Protein AF-A0A1B8ENQ6-F1 (afdb_monomer)

pLDDT: mean 81.17, std 16.26, range [35.84, 97.25]

Structure (mmCIF, N/CA/C/O backbone):
data_AF-A0A1B8ENQ6-F1
#
_entry.id   AF-A0A1B8ENQ6-F1
#
loop_
_atom_site.group_PDB
_atom_site.id
_atom_site.type_symbol
_atom_site.label_atom_id
_atom_site.label_alt_id
_atom_site.label_comp_id
_atom_site.label_asym_id
_atom_site.label_entity_id
_atom_site.label_seq_id
_atom_site.pdbx_PDB_ins_code
_atom_site.Cartn_x
_atom_site.Cartn_y
_atom_site.Cartn_z
_atom_site.occupancy
_atom_site.B_iso_or_equiv
_atom_site.auth_seq_id
_atom_site.auth_comp_id
_atom_site.auth_asym_id
_atom_site.auth_atom_id
_atom_site.pdbx_PDB_model_num
ATOM 1 N N . MET A 1 1 ? 11.112 19.963 -52.097 1.00 59.25 1 MET A N 1
ATOM 2 C CA . MET A 1 1 ? 10.559 20.321 -50.768 1.00 59.25 1 MET A CA 1
ATOM 3 C C . MET A 1 1 ? 11.643 20.288 -49.689 1.00 59.25 1 MET A C 1
ATOM 5 O O . MET A 1 1 ? 11.876 21.323 -49.086 1.00 59.25 1 MET A O 1
ATOM 9 N N . VAL A 1 2 ? 12.373 19.177 -49.514 1.00 63.75 2 VAL A N 1
ATOM 10 C CA . VAL A 1 2 ? 13.471 19.047 -48.523 1.00 63.75 2 VAL A CA 1
ATOM 11 C C . VAL A 1 2 ? 14.598 20.081 -48.713 1.00 63.75 2 VAL A C 1
ATOM 13 O O . VAL A 1 2 ? 15.094 20.625 -47.736 1.00 63.75 2 VAL A O 1
ATOM 16 N N . GLN A 1 3 ? 14.940 20.445 -49.954 1.00 68.81 3 GLN A N 1
ATOM 17 C CA . GLN A 1 3 ? 15.975 21.452 -50.250 1.00 68.81 3 GLN A CA 1
ATOM 18 C C . GLN A 1 3 ? 15.643 22.865 -49.736 1.00 68.81 3 GLN A C 1
ATOM 20 O O . GLN A 1 3 ? 16.520 23.560 -49.235 1.00 68.81 3 GLN A O 1
ATOM 25 N N . ILE A 1 4 ? 14.373 23.279 -49.818 1.00 64.62 4 ILE A N 1
ATOM 26 C CA . ILE A 1 4 ? 13.917 24.579 -49.294 1.00 64.62 4 ILE A CA 1
ATOM 27 C C . ILE A 1 4 ? 13.979 24.564 -47.764 1.00 64.62 4 ILE A C 1
ATOM 29 O O . ILE A 1 4 ? 14.357 25.55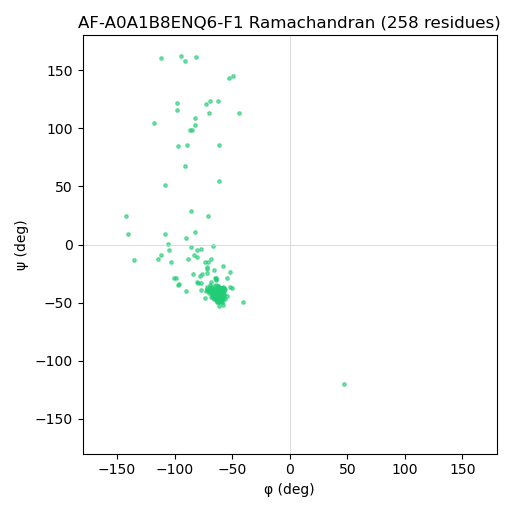1 -47.144 1.00 64.62 4 ILE A O 1
ATOM 33 N N . ILE A 1 5 ? 13.661 23.415 -47.157 1.00 66.62 5 ILE A N 1
ATOM 34 C CA . ILE A 1 5 ? 13.718 23.251 -45.706 1.00 66.62 5 ILE A CA 1
ATOM 35 C C . ILE A 1 5 ? 15.173 23.352 -45.213 1.00 66.62 5 ILE A C 1
ATOM 37 O O . ILE A 1 5 ? 15.464 24.092 -44.280 1.00 66.62 5 ILE A O 1
ATOM 41 N N . ALA A 1 6 ? 16.102 22.699 -45.911 1.00 66.31 6 ALA A N 1
ATOM 42 C CA . ALA A 1 6 ? 17.538 22.775 -45.645 1.00 66.31 6 ALA A CA 1
ATOM 43 C C . ALA A 1 6 ? 18.119 24.202 -45.735 1.00 66.31 6 ALA A C 1
ATOM 45 O O . ALA A 1 6 ? 18.968 24.581 -44.926 1.00 66.31 6 ALA A O 1
ATOM 46 N N . GLY A 1 7 ? 17.651 25.003 -46.696 1.00 65.81 7 GLY A N 1
ATOM 47 C CA . GLY A 1 7 ? 18.134 26.370 -46.905 1.00 65.81 7 GLY A CA 1
ATOM 48 C C . GLY A 1 7 ? 17.534 27.427 -45.969 1.00 65.81 7 GLY A C 1
ATOM 49 O O . GLY A 1 7 ? 18.006 28.560 -45.976 1.00 65.81 7 GLY A O 1
ATOM 50 N N . SER A 1 8 ? 16.487 27.109 -45.195 1.00 65.25 8 SER A N 1
ATOM 51 C CA . SER A 1 8 ? 15.728 28.124 -44.435 1.00 65.25 8 SER A CA 1
ATOM 52 C C . SER A 1 8 ? 15.383 27.761 -42.987 1.00 65.25 8 SER A C 1
ATOM 54 O O . SER A 1 8 ? 14.977 28.651 -42.245 1.00 65.25 8 SER A O 1
ATOM 56 N N . PHE A 1 9 ? 15.521 26.502 -42.558 1.00 63.72 9 PHE A N 1
ATOM 57 C CA . PHE A 1 9 ? 15.080 26.057 -41.228 1.00 63.72 9 PHE A CA 1
ATOM 58 C C . PHE A 1 9 ? 16.243 25.680 -40.296 1.00 63.72 9 PHE A C 1
ATOM 60 O O . PHE A 1 9 ? 17.371 25.442 -40.726 1.00 63.72 9 PHE A O 1
ATOM 67 N N . HIS A 1 10 ? 15.949 25.658 -38.992 1.00 71.56 10 HIS A N 1
ATOM 68 C CA . HIS A 1 10 ? 16.893 25.355 -37.915 1.00 71.56 10 HIS A CA 1
ATOM 69 C C . HIS A 1 10 ? 17.118 23.850 -37.709 1.00 71.56 10 HIS A C 1
ATOM 71 O O . HIS A 1 10 ? 16.296 23.018 -38.095 1.00 71.56 10 HIS A O 1
ATOM 77 N N . GLU A 1 11 ? 18.226 23.536 -37.031 1.00 76.50 11 GLU A N 1
ATOM 78 C CA . GLU A 1 11 ? 18.670 22.196 -36.623 1.00 76.50 11 GLU A CA 1
ATOM 79 C C . GLU A 1 11 ? 17.521 21.304 -36.125 1.00 76.50 11 GLU A C 1
ATOM 81 O O . GLU A 1 11 ? 17.340 20.206 -36.636 1.00 76.50 11 GLU A O 1
ATOM 86 N N . GLU A 1 12 ? 16.682 21.803 -35.213 1.00 77.62 12 GLU A N 1
ATOM 87 C CA . GLU A 1 12 ? 15.583 21.046 -34.594 1.00 77.62 12 GLU A CA 1
ATOM 88 C C . GLU A 1 12 ? 14.552 20.513 -35.599 1.00 77.62 12 GLU A C 1
ATOM 90 O O . GLU A 1 12 ? 14.066 19.391 -35.459 1.00 77.62 12 GLU A O 1
ATOM 95 N N . VAL A 1 13 ? 14.239 21.286 -36.642 1.00 79.56 13 VAL A N 1
ATOM 96 C CA . VAL A 1 13 ? 13.279 20.869 -37.674 1.00 79.56 13 VAL A CA 1
ATOM 97 C C . VAL A 1 13 ? 13.887 19.772 -38.542 1.00 79.56 13 VAL A C 1
ATOM 99 O O . VAL A 1 13 ? 13.201 18.810 -38.887 1.00 79.56 13 VAL A O 1
ATOM 102 N N . MET A 1 14 ? 15.181 19.880 -38.861 1.00 79.50 14 MET A N 1
ATOM 103 C CA . MET A 1 14 ? 15.873 18.848 -39.630 1.00 79.50 14 MET A CA 1
ATOM 104 C C . MET A 1 14 ? 16.038 17.560 -38.817 1.00 79.50 14 MET A C 1
ATOM 106 O O . MET A 1 14 ? 15.806 16.470 -39.336 1.00 79.50 14 MET A O 1
ATOM 110 N N . THR A 1 15 ? 16.340 17.682 -37.526 1.00 80.62 15 THR A N 1
ATOM 111 C CA . THR A 1 15 ? 16.393 16.573 -36.571 1.00 80.62 15 THR A CA 1
ATOM 112 C C . THR A 1 15 ? 15.050 15.840 -36.507 1.00 80.62 15 THR A C 1
ATOM 114 O O . THR A 1 15 ? 14.997 14.635 -36.744 1.00 80.62 15 THR A O 1
ATOM 117 N N . LEU A 1 16 ? 13.938 16.552 -36.301 1.00 82.44 16 LEU A N 1
ATOM 118 C CA . LEU A 1 16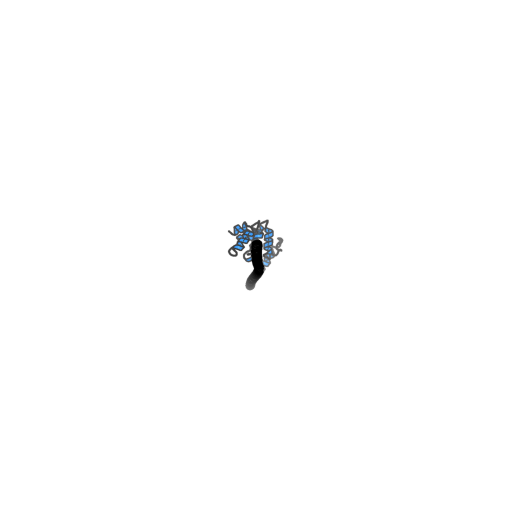 ? 12.607 15.934 -36.258 1.00 82.44 16 LEU A CA 1
ATOM 119 C C . LEU A 1 16 ? 12.218 15.269 -37.583 1.00 82.44 16 LEU A C 1
ATOM 121 O O . LEU A 1 16 ? 11.638 14.187 -37.580 1.00 82.44 16 LEU A O 1
ATOM 125 N N . LEU A 1 17 ? 12.548 15.877 -38.725 1.00 80.50 17 LEU A N 1
ATOM 126 C CA . LEU A 1 17 ? 12.265 15.280 -40.033 1.00 80.50 17 LEU A CA 1
ATOM 127 C C . LEU A 1 17 ? 13.029 13.972 -40.243 1.00 80.50 17 LEU A C 1
ATOM 129 O O . LEU A 1 17 ? 12.441 12.999 -40.717 1.00 80.50 17 LEU A O 1
ATOM 133 N N . LEU A 1 18 ? 14.307 13.939 -39.868 1.00 76.81 18 LEU A N 1
ATOM 134 C CA . LEU A 1 18 ? 15.132 12.737 -39.954 1.00 76.81 18 LEU A CA 1
ATOM 135 C C . LEU A 1 18 ? 14.694 11.667 -38.943 1.00 76.81 18 LEU A C 1
ATOM 137 O O . LEU A 1 18 ? 14.715 10.492 -39.285 1.00 76.81 18 LEU A O 1
ATOM 141 N N . ASP A 1 19 ? 14.236 12.047 -37.747 1.00 80.19 19 ASP A N 1
ATOM 142 C CA . ASP A 1 19 ? 13.734 11.095 -36.742 1.00 80.19 19 ASP A CA 1
ATOM 143 C C . ASP A 1 19 ? 12.366 10.511 -37.114 1.00 80.19 19 ASP A C 1
ATOM 145 O O . ASP A 1 19 ? 12.117 9.324 -36.914 1.00 80.19 19 ASP A O 1
ATOM 149 N N . CYS A 1 20 ? 11.461 11.328 -37.659 1.00 76.62 20 CYS A N 1
ATOM 150 C CA . CYS A 1 20 ? 10.107 10.890 -37.993 1.00 76.62 20 CYS A CA 1
ATOM 151 C C . CYS A 1 20 ? 10.023 10.132 -39.319 1.00 76.62 20 CYS A C 1
ATOM 153 O O . CYS A 1 20 ? 9.142 9.288 -39.471 1.00 76.62 20 CYS A O 1
ATOM 155 N N . ARG A 1 21 ? 10.866 10.474 -40.299 1.00 70.31 21 ARG A N 1
ATOM 156 C CA . ARG A 1 21 ? 10.822 9.876 -41.642 1.00 70.31 21 ARG A CA 1
ATOM 157 C C . ARG A 1 21 ? 12.028 9.001 -41.964 1.00 70.31 21 ARG A C 1
ATOM 159 O O . ARG A 1 21 ? 11.973 8.307 -42.970 1.00 70.31 21 ARG A O 1
ATOM 166 N N . GLY A 1 22 ? 13.072 8.987 -41.131 1.00 68.31 22 GLY A N 1
ATOM 167 C CA . GLY A 1 22 ? 14.197 8.060 -41.260 1.00 68.31 22 GLY A CA 1
ATOM 168 C C . GLY A 1 22 ? 14.718 7.984 -42.695 1.00 68.31 22 GLY A C 1
ATOM 169 O O . GLY A 1 22 ? 15.126 8.998 -43.271 1.00 68.31 22 GLY A O 1
ATOM 170 N N . ASP A 1 23 ? 14.669 6.787 -43.273 1.00 65.88 23 ASP A N 1
ATOM 171 C CA . ASP A 1 23 ? 15.183 6.450 -44.607 1.00 65.88 23 ASP A CA 1
ATOM 172 C C . ASP A 1 23 ? 14.331 6.981 -45.777 1.00 65.88 23 ASP A C 1
ATOM 174 O O . ASP A 1 23 ? 14.836 7.093 -46.892 1.00 65.88 23 ASP A O 1
ATOM 178 N N . ASP A 1 24 ? 13.087 7.416 -45.535 1.00 71.06 24 ASP A N 1
ATOM 179 C CA . ASP A 1 24 ? 12.227 8.014 -46.574 1.00 71.06 24 ASP A CA 1
ATOM 180 C C . ASP A 1 24 ? 12.703 9.414 -47.009 1.00 71.06 24 ASP A C 1
ATOM 182 O O . ASP A 1 24 ? 12.262 9.951 -48.031 1.00 71.06 24 ASP A O 1
ATOM 186 N N . VAL A 1 25 ? 13.593 10.047 -46.236 1.00 71.38 25 VAL A N 1
ATOM 187 C CA . VAL A 1 25 ? 14.184 11.344 -46.588 1.00 71.38 25 VAL A CA 1
ATOM 188 C C . VAL A 1 25 ? 15.421 11.125 -47.454 1.00 71.38 25 VAL A C 1
ATOM 190 O O . VAL A 1 25 ? 16.517 10.890 -46.951 1.00 71.38 25 VAL A O 1
ATOM 193 N N . MET A 1 26 ? 15.260 11.251 -48.771 1.00 72.38 26 MET A N 1
ATOM 194 C CA . MET A 1 26 ? 16.395 11.247 -49.695 1.00 72.38 26 MET A CA 1
ATOM 195 C C . MET A 1 26 ? 17.226 12.527 -49.542 1.00 72.38 26 MET A C 1
ATOM 197 O O . MET A 1 26 ? 16.771 13.627 -49.876 1.00 72.38 26 MET A O 1
ATOM 201 N N . ILE A 1 27 ? 18.462 12.374 -49.064 1.00 76.62 27 ILE A N 1
ATOM 202 C CA . ILE A 1 27 ? 19.461 13.443 -49.029 1.00 76.62 27 ILE A CA 1
ATOM 203 C C . ILE A 1 27 ? 20.163 13.477 -50.385 1.00 76.62 27 ILE A C 1
ATOM 205 O O . ILE A 1 27 ? 21.039 12.676 -50.679 1.00 76.62 27 ILE A O 1
ATOM 209 N N . THR A 1 28 ? 19.720 14.387 -51.246 1.00 79.81 28 THR A N 1
ATOM 210 C CA . THR A 1 28 ? 20.331 14.627 -52.562 1.00 79.81 28 THR A CA 1
ATOM 211 C C . THR A 1 28 ? 21.412 15.706 -52.475 1.00 79.81 28 THR A C 1
ATOM 213 O O . THR A 1 28 ? 21.296 16.597 -51.633 1.00 79.81 28 THR A O 1
ATOM 216 N N . ASP A 1 29 ? 22.351 15.743 -53.421 1.00 76.56 29 ASP A N 1
ATOM 217 C CA . ASP A 1 29 ? 23.412 16.766 -53.511 1.00 76.56 29 ASP A CA 1
ATOM 218 C C . ASP A 1 29 ? 22.875 18.209 -53.415 1.00 76.56 29 ASP A C 1
ATOM 220 O O . ASP A 1 29 ? 23.443 19.057 -52.728 1.00 76.56 29 ASP A O 1
ATOM 224 N N . GLY A 1 30 ? 21.705 18.484 -54.005 1.00 78.50 30 GLY A N 1
ATOM 225 C CA . GLY A 1 30 ? 21.053 19.797 -53.919 1.00 78.50 30 GLY A CA 1
ATOM 226 C C . GLY A 1 30 ? 20.629 20.205 -52.499 1.00 78.50 30 GLY A C 1
ATOM 227 O O . GLY A 1 30 ? 20.627 21.393 -52.178 1.00 78.50 30 GLY A O 1
ATOM 228 N N . VAL A 1 31 ? 20.302 19.238 -51.635 1.00 79.56 31 VAL A N 1
ATOM 229 C CA . VAL A 1 31 ? 19.982 19.460 -50.213 1.00 79.56 31 VAL A CA 1
ATOM 230 C C . VAL A 1 31 ? 21.262 19.774 -49.447 1.00 79.56 31 VAL A C 1
ATOM 232 O O . VAL A 1 31 ? 21.294 20.758 -48.717 1.00 79.56 31 VAL A O 1
ATOM 235 N N . VAL A 1 32 ? 22.329 19.001 -49.666 1.00 81.44 32 VAL A N 1
ATOM 236 C CA . VAL A 1 32 ? 23.638 19.211 -49.022 1.00 81.44 32 VAL A CA 1
ATOM 237 C C . VAL A 1 32 ? 24.207 20.586 -49.389 1.00 81.44 32 VAL A C 1
ATOM 239 O O . VAL A 1 32 ? 24.633 21.336 -48.511 1.00 81.44 32 VAL A O 1
ATOM 242 N N . LYS A 1 33 ? 24.106 20.979 -50.665 1.00 83.56 33 LYS A N 1
ATOM 243 C CA . LYS A 1 33 ? 24.490 22.312 -51.152 1.00 83.56 33 LYS A CA 1
ATOM 244 C C . LYS A 1 33 ? 23.677 23.434 -50.499 1.00 83.56 33 LYS A C 1
ATOM 246 O O . LYS A 1 33 ? 24.239 24.453 -50.105 1.00 83.56 33 LYS A O 1
ATOM 251 N N . ALA A 1 34 ? 22.363 23.248 -50.347 1.00 82.88 34 ALA A N 1
ATOM 252 C CA . ALA A 1 34 ? 21.497 24.227 -49.686 1.00 82.88 34 ALA A CA 1
ATOM 253 C C . ALA A 1 34 ? 21.819 24.386 -48.190 1.00 82.88 34 ALA A C 1
ATOM 255 O O . ALA A 1 34 ? 21.762 25.500 -47.676 1.00 82.88 34 ALA A O 1
ATOM 256 N N . VAL A 1 35 ? 22.198 23.300 -47.505 1.00 82.81 35 VAL A N 1
ATOM 257 C CA . VAL A 1 35 ? 22.657 23.353 -46.107 1.00 82.81 35 VAL A CA 1
ATOM 258 C C . VAL A 1 35 ? 24.007 24.060 -45.994 1.00 82.81 35 VAL A C 1
ATOM 260 O O . VAL A 1 35 ? 24.164 24.925 -45.137 1.00 82.81 35 VAL A O 1
ATOM 263 N N . ALA A 1 36 ? 24.965 23.746 -46.870 1.00 82.00 36 ALA A N 1
ATOM 264 C CA . ALA A 1 36 ? 26.276 24.398 -46.889 1.00 82.00 36 ALA A CA 1
ATOM 265 C C . ALA A 1 36 ? 26.173 25.921 -47.123 1.00 82.00 36 ALA A C 1
ATOM 267 O O . ALA A 1 36 ? 26.870 26.709 -46.481 1.00 82.00 36 ALA A O 1
ATOM 268 N N . GLY A 1 37 ? 25.237 26.346 -47.977 1.00 80.88 37 GLY A N 1
ATOM 269 C CA . GLY A 1 37 ? 24.947 27.758 -48.240 1.00 80.88 37 GLY A CA 1
ATOM 270 C C . GLY A 1 37 ? 24.117 28.476 -47.163 1.00 80.88 37 GLY A C 1
ATOM 271 O O . GLY A 1 37 ? 23.889 29.678 -47.282 1.00 80.88 37 GLY A O 1
ATOM 272 N N . ASN A 1 38 ? 23.647 27.784 -46.119 1.00 83.88 38 ASN A N 1
ATOM 273 C CA . ASN A 1 38 ? 22.832 28.389 -45.063 1.00 83.88 38 ASN A CA 1
ATOM 274 C C . ASN A 1 38 ? 23.722 29.095 -44.023 1.00 83.88 38 ASN A C 1
ATOM 276 O O . ASN A 1 38 ? 24.405 28.459 -43.218 1.00 83.88 38 ASN A O 1
ATOM 280 N N . SER A 1 39 ? 23.703 30.427 -44.011 1.00 75.81 39 SER A N 1
ATOM 281 C CA . SER A 1 39 ? 24.565 31.258 -43.154 1.00 75.81 39 SER A CA 1
ATOM 282 C C . SER A 1 39 ? 24.213 31.250 -41.672 1.00 75.81 39 SER A C 1
ATOM 284 O O . SER A 1 39 ? 25.076 31.538 -40.847 1.00 75.81 39 SER A O 1
ATOM 286 N N . TRP A 1 40 ? 22.977 30.896 -41.316 1.00 74.50 40 TRP A N 1
ATOM 287 C CA . TRP A 1 40 ? 22.506 30.986 -39.935 1.00 74.50 40 TRP A CA 1
ATOM 288 C C . TRP A 1 40 ? 22.602 29.664 -39.173 1.00 74.50 40 TRP A C 1
ATOM 290 O O . TRP A 1 40 ? 22.826 29.641 -37.964 1.00 74.50 40 TRP A O 1
ATOM 300 N N . SER A 1 41 ? 22.385 28.536 -39.850 1.00 79.12 41 SER A N 1
ATOM 301 C CA . SER A 1 41 ? 22.363 27.213 -39.202 1.00 79.12 41 SER A CA 1
ATOM 302 C C . SER A 1 41 ? 23.030 26.110 -40.022 1.00 79.12 41 SER A C 1
ATOM 304 O O . SER A 1 41 ? 22.939 24.946 -39.641 1.00 79.12 41 SER A O 1
ATOM 306 N N . GLY A 1 42 ? 23.721 26.448 -41.116 1.00 81.75 42 GLY A N 1
ATOM 307 C CA . GLY A 1 42 ? 24.322 25.472 -42.025 1.00 81.75 42 GLY A CA 1
ATOM 308 C C . GLY A 1 42 ? 25.309 24.521 -41.352 1.00 81.75 42 GLY A C 1
ATOM 309 O O . GLY A 1 42 ? 25.208 23.319 -41.560 1.00 81.75 42 GLY A O 1
ATOM 310 N N . SER A 1 43 ? 26.197 25.012 -40.478 1.00 82.00 43 SER A N 1
ATOM 311 C CA . SER A 1 43 ? 27.178 24.170 -39.766 1.00 82.00 43 SER A CA 1
ATOM 312 C C . SER A 1 43 ? 26.521 23.159 -38.822 1.00 82.00 43 SER A C 1
ATOM 314 O O . SER A 1 43 ? 26.854 21.974 -38.833 1.00 82.00 43 SER A O 1
ATOM 316 N N . ARG A 1 44 ? 25.524 23.603 -38.053 1.00 83.00 44 ARG A N 1
ATOM 317 C CA . ARG A 1 44 ? 24.739 22.760 -37.138 1.00 83.00 44 ARG A CA 1
ATOM 318 C C . ARG A 1 44 ? 23.899 21.721 -37.871 1.00 83.00 44 ARG A C 1
ATOM 320 O O . ARG A 1 44 ? 23.905 20.550 -37.505 1.00 83.00 44 ARG A O 1
ATOM 327 N N . VAL A 1 45 ? 23.209 22.134 -38.932 1.00 83.06 45 VAL A N 1
ATOM 328 C CA . VAL A 1 45 ? 22.398 21.228 -39.754 1.00 83.06 45 VAL A CA 1
ATOM 329 C C . VAL A 1 45 ? 23.293 20.228 -40.494 1.00 83.06 45 VAL A C 1
ATOM 331 O O . VAL A 1 45 ? 22.953 19.048 -40.553 1.00 83.06 45 VAL A O 1
ATOM 334 N N . MET A 1 46 ? 24.460 20.657 -40.992 1.00 83.94 46 MET A N 1
ATOM 335 C CA . MET A 1 46 ? 25.450 19.767 -41.608 1.00 83.94 46 MET A CA 1
ATOM 336 C C . MET A 1 46 ? 25.957 18.728 -40.607 1.00 83.94 46 MET A C 1
ATOM 338 O O . MET A 1 46 ? 26.066 17.558 -40.953 1.00 83.94 46 MET A O 1
ATOM 342 N N . LYS A 1 47 ? 26.186 19.116 -39.348 1.00 84.38 47 LYS A N 1
ATOM 343 C CA . LYS A 1 47 ? 26.572 18.177 -38.292 1.00 84.38 47 LYS A CA 1
ATOM 344 C C . LYS A 1 47 ? 25.504 17.107 -38.043 1.00 84.38 47 LYS A C 1
ATOM 346 O O . LYS A 1 47 ? 25.827 15.929 -38.066 1.00 84.38 47 LYS A O 1
ATOM 351 N N . VAL A 1 48 ? 24.234 17.493 -37.893 1.00 84.44 48 VAL A N 1
ATOM 352 C CA . VAL A 1 48 ? 23.124 16.531 -37.719 1.00 84.44 48 VAL A CA 1
ATOM 353 C C . VAL A 1 48 ? 23.001 15.586 -38.917 1.00 84.44 48 VAL A C 1
ATOM 355 O O . VAL A 1 48 ? 22.737 14.394 -38.751 1.00 84.44 48 VAL A O 1
ATOM 358 N N . LEU A 1 49 ? 23.199 16.110 -40.126 1.00 82.75 49 LEU A N 1
ATOM 359 C CA . LEU A 1 49 ? 23.181 15.321 -41.351 1.00 82.75 49 LEU A CA 1
ATOM 360 C C . LEU A 1 49 ? 24.335 14.315 -41.411 1.00 82.75 49 LEU A C 1
ATOM 362 O O . LEU A 1 49 ? 24.093 13.155 -41.731 1.00 82.75 49 LEU A O 1
ATOM 366 N N . LEU A 1 50 ? 25.554 14.720 -41.057 1.00 80.75 50 LEU A N 1
ATOM 367 C CA . LEU A 1 50 ? 26.712 13.824 -41.002 1.00 80.75 50 LEU A CA 1
ATOM 368 C C . LEU A 1 50 ? 26.585 12.780 -39.879 1.00 80.75 50 LEU A C 1
ATOM 370 O O . LEU A 1 50 ? 26.855 11.605 -40.113 1.00 80.75 50 LEU A O 1
ATOM 374 N N . ASP A 1 51 ? 26.090 13.169 -38.700 1.00 81.44 51 ASP A N 1
ATOM 375 C CA . ASP A 1 51 ? 25.904 12.268 -37.553 1.00 81.44 51 ASP A CA 1
ATOM 376 C C . ASP A 1 51 ? 24.875 11.160 -37.844 1.00 81.44 51 ASP A C 1
ATOM 378 O O . ASP A 1 51 ? 25.014 10.034 -37.364 1.00 81.44 51 ASP A O 1
ATOM 382 N N . ARG A 1 52 ? 23.829 11.467 -38.625 1.00 77.69 52 ARG A N 1
ATOM 383 C CA . ARG A 1 52 ? 22.723 10.532 -38.907 1.00 77.69 52 ARG A CA 1
ATOM 384 C C . ARG A 1 52 ? 22.818 9.834 -40.260 1.00 77.69 52 ARG A C 1
ATOM 386 O O . ARG A 1 52 ? 22.273 8.743 -40.404 1.00 77.69 52 ARG A O 1
ATOM 393 N N . ARG A 1 53 ? 23.436 10.476 -41.256 1.00 74.44 53 ARG A N 1
ATOM 394 C CA . ARG A 1 53 ? 23.452 10.059 -42.671 1.00 74.44 53 ARG A CA 1
ATOM 395 C C . ARG A 1 53 ? 24.793 10.317 -43.364 1.00 74.44 53 ARG A C 1
ATOM 397 O O . ARG A 1 53 ? 24.836 10.441 -44.582 1.00 74.44 53 ARG A O 1
ATOM 404 N N . GLY A 1 54 ? 25.895 10.380 -42.616 1.00 72.06 54 GLY A N 1
ATOM 405 C CA . GLY A 1 54 ? 27.224 10.678 -43.161 1.00 72.06 54 GLY A CA 1
ATOM 406 C C . GLY A 1 54 ? 27.677 9.770 -44.310 1.00 72.06 54 GLY A C 1
ATOM 407 O O . GLY A 1 54 ? 28.375 10.242 -45.197 1.00 72.06 54 GLY A O 1
ATOM 408 N N . ASP A 1 55 ? 27.222 8.513 -44.358 1.00 67.50 55 ASP A N 1
ATOM 409 C CA . ASP A 1 55 ? 27.515 7.581 -45.459 1.00 67.50 55 ASP A CA 1
ATOM 410 C C . ASP A 1 55 ? 26.775 7.909 -46.775 1.00 67.50 55 ASP A C 1
ATOM 412 O O . ASP A 1 55 ? 27.254 7.551 -47.852 1.00 67.50 55 ASP A O 1
ATOM 416 N N . ASP A 1 56 ? 25.635 8.608 -46.704 1.00 70.12 56 ASP A N 1
ATOM 417 C CA . ASP A 1 56 ? 24.824 9.003 -47.868 1.00 70.12 56 ASP A CA 1
ATOM 418 C C . ASP A 1 56 ? 25.262 10.359 -48.450 1.00 70.12 56 ASP A C 1
ATOM 420 O O . ASP A 1 56 ? 24.843 10.746 -49.544 1.00 70.12 56 ASP A O 1
ATOM 424 N N . ILE A 1 57 ? 26.096 11.105 -47.720 1.00 72.75 57 ILE A N 1
ATOM 425 C CA . ILE A 1 57 ? 26.480 12.477 -48.050 1.00 72.75 57 ILE A CA 1
ATOM 426 C C . ILE A 1 57 ? 27.831 12.471 -48.751 1.00 72.75 57 ILE A C 1
ATOM 428 O O . ILE A 1 57 ? 28.861 12.153 -48.164 1.00 72.75 57 ILE A O 1
ATOM 432 N N . LYS A 1 58 ? 27.835 12.897 -50.013 1.00 73.06 58 LYS A N 1
ATOM 433 C CA . LYS A 1 58 ? 29.063 13.141 -50.770 1.00 73.06 58 LYS A CA 1
ATOM 434 C C . LYS A 1 58 ? 29.389 14.626 -50.737 1.00 73.06 58 LYS A C 1
ATOM 436 O O . LYS A 1 58 ? 28.593 15.451 -51.179 1.00 73.06 58 LYS A O 1
ATOM 441 N N . ILE A 1 59 ? 30.572 14.962 -50.232 1.00 71.75 59 ILE A N 1
ATOM 442 C CA . ILE A 1 59 ? 31.102 16.321 -50.331 1.00 71.75 59 ILE A CA 1
ATOM 443 C C . ILE A 1 59 ? 31.735 16.469 -51.713 1.00 71.75 59 ILE A C 1
ATOM 445 O O . ILE A 1 59 ? 32.808 15.939 -51.980 1.00 71.75 59 ILE A O 1
ATOM 449 N N . THR A 1 60 ? 31.024 17.141 -52.612 1.00 75.62 60 THR A N 1
ATOM 450 C CA . THR A 1 60 ? 31.515 17.504 -53.946 1.00 75.62 60 THR A CA 1
ATOM 451 C C . THR A 1 60 ? 32.096 18.915 -53.931 1.00 75.62 60 THR A C 1
ATOM 453 O O . THR A 1 60 ? 31.735 19.722 -53.071 1.00 75.62 60 THR A O 1
ATOM 456 N N . ASP A 1 61 ? 32.905 19.262 -54.933 1.00 73.31 61 ASP A N 1
ATOM 457 C CA . ASP A 1 61 ? 33.482 20.609 -55.079 1.00 73.31 61 ASP A CA 1
ATOM 458 C C . ASP A 1 61 ? 32.413 21.716 -55.010 1.00 73.31 61 ASP A C 1
ATOM 460 O O . ASP A 1 61 ? 32.613 22.737 -54.358 1.00 73.31 61 ASP A O 1
ATOM 464 N N . GLU A 1 62 ? 31.216 21.476 -55.560 1.00 73.62 62 GLU A N 1
ATOM 465 C CA . GLU A 1 62 ? 30.093 22.424 -55.486 1.00 73.62 62 GLU A CA 1
ATOM 466 C C . GLU A 1 62 ? 29.565 22.690 -54.062 1.00 73.62 62 GLU A C 1
ATOM 468 O O . GLU A 1 62 ? 29.006 23.757 -53.795 1.00 73.62 62 GLU A O 1
ATOM 473 N N . VAL A 1 63 ? 29.683 21.718 -53.151 1.00 77.00 63 VAL A N 1
ATOM 474 C CA . VAL A 1 63 ? 29.277 21.855 -51.741 1.00 77.00 63 VAL A CA 1
ATOM 475 C C . VAL A 1 63 ? 30.326 22.662 -50.985 1.00 77.00 63 VAL A C 1
ATOM 477 O O . VAL A 1 63 ? 29.973 23.513 -50.168 1.00 77.00 63 VAL A O 1
ATOM 480 N N . VAL A 1 64 ? 31.605 22.435 -51.295 1.00 75.75 64 VAL A N 1
ATOM 481 C CA . VAL A 1 64 ? 32.724 23.205 -50.741 1.00 75.75 64 VAL A CA 1
ATOM 482 C C . VAL A 1 64 ? 32.666 24.654 -51.223 1.00 75.75 64 VAL A C 1
ATOM 484 O O . VAL A 1 64 ? 32.809 25.565 -50.415 1.00 75.75 64 VAL A O 1
ATOM 487 N N . GLU A 1 65 ? 32.367 24.892 -52.501 1.00 78.50 65 GLU A N 1
ATOM 488 C CA . GLU A 1 65 ? 32.185 26.240 -53.053 1.00 78.50 65 GLU A CA 1
ATOM 489 C C . GLU A 1 65 ? 30.996 26.966 -52.399 1.00 78.50 65 GLU A C 1
ATOM 491 O O . GLU A 1 65 ? 31.116 28.123 -51.992 1.00 78.50 65 GLU A O 1
ATOM 496 N N . ALA A 1 66 ? 29.867 26.272 -52.209 1.00 79.19 66 ALA A N 1
ATOM 497 C CA . ALA A 1 66 ? 28.710 26.823 -51.502 1.00 79.19 66 ALA A CA 1
ATOM 498 C C . ALA A 1 66 ? 29.014 27.147 -50.026 1.00 79.19 66 ALA A C 1
ATOM 500 O O . ALA A 1 66 ? 28.555 28.173 -49.519 1.00 79.19 66 ALA A O 1
ATOM 501 N N . ALA A 1 67 ? 29.808 26.312 -49.346 1.00 78.44 67 ALA A N 1
ATOM 502 C CA . ALA A 1 67 ? 30.278 26.571 -47.986 1.00 78.44 67 ALA A CA 1
ATOM 503 C C . ALA A 1 67 ? 31.270 27.746 -47.931 1.00 78.44 67 ALA A C 1
ATOM 505 O O . ALA A 1 67 ? 31.185 28.579 -47.033 1.00 78.44 67 ALA A O 1
ATOM 506 N N . ALA A 1 68 ? 32.182 27.852 -48.901 1.00 75.88 68 ALA A N 1
ATOM 507 C CA . ALA A 1 68 ? 33.174 28.923 -48.986 1.00 75.88 68 ALA A CA 1
ATOM 508 C C . ALA A 1 68 ? 32.541 30.290 -49.299 1.00 75.88 68 ALA A C 1
ATOM 510 O O . ALA A 1 68 ? 33.001 31.316 -48.796 1.00 75.88 68 ALA A O 1
ATOM 511 N N . GLY A 1 69 ? 31.447 30.309 -50.068 1.00 74.94 69 GLY A N 1
ATOM 512 C CA . GLY A 1 69 ? 30.640 31.510 -50.313 1.00 74.94 69 GLY A CA 1
ATOM 513 C C . GLY A 1 69 ? 29.877 32.020 -49.081 1.00 74.94 69 GLY A C 1
ATOM 514 O O . GLY A 1 69 ? 29.371 33.142 -49.084 1.00 74.94 69 GLY A O 1
ATOM 515 N N . ASN A 1 70 ? 29.810 31.223 -48.012 1.00 76.44 70 ASN A N 1
ATOM 516 C CA . ASN A 1 70 ? 29.120 31.544 -46.772 1.00 76.44 70 ASN A CA 1
ATOM 517 C C . ASN A 1 70 ? 30.103 32.086 -45.723 1.00 76.44 70 ASN A C 1
ATOM 519 O O . ASN A 1 70 ? 30.595 31.367 -44.857 1.00 76.44 70 ASN A O 1
ATOM 523 N N . SER A 1 71 ? 30.379 33.387 -45.779 1.00 68.12 71 SER A N 1
ATOM 524 C CA . SER A 1 71 ? 31.421 34.059 -44.985 1.00 68.12 71 SER A CA 1
ATOM 525 C C . SER A 1 71 ? 31.292 33.933 -43.456 1.00 68.12 71 SER A C 1
ATOM 527 O O . SER A 1 71 ? 32.288 34.130 -42.759 1.00 68.12 71 SER A O 1
ATOM 529 N N . TRP A 1 72 ? 30.114 33.580 -42.926 1.00 66.00 72 TRP A N 1
ATOM 530 C CA . TRP A 1 72 ? 29.894 33.391 -41.485 1.00 66.00 72 TRP A CA 1
ATOM 531 C C . TRP A 1 72 ? 30.156 31.952 -41.019 1.00 66.00 72 TRP A C 1
ATOM 533 O O . TRP A 1 72 ? 30.761 31.751 -39.969 1.00 66.00 72 TRP A O 1
ATOM 543 N N . ALA A 1 73 ? 29.751 30.951 -41.808 1.00 66.75 73 ALA A N 1
ATOM 544 C CA . ALA A 1 73 ? 29.859 29.534 -41.443 1.00 66.75 73 ALA A CA 1
ATOM 545 C C . ALA A 1 73 ? 30.987 28.779 -42.174 1.00 66.75 73 ALA A C 1
ATOM 547 O O . ALA A 1 73 ? 31.244 27.621 -41.850 1.00 66.75 73 ALA A O 1
ATOM 548 N N . ALA A 1 74 ? 31.691 29.416 -43.120 1.00 71.38 74 ALA A N 1
ATOM 549 C CA . ALA A 1 74 ? 32.737 28.793 -43.938 1.00 71.38 74 ALA A CA 1
ATOM 550 C C . ALA A 1 74 ? 33.832 28.113 -43.106 1.00 71.38 74 ALA A C 1
ATOM 552 O O . ALA A 1 74 ? 34.213 26.988 -43.403 1.00 71.38 74 ALA A O 1
ATOM 553 N N . LYS A 1 75 ? 34.316 28.761 -42.037 1.00 73.12 75 LYS A N 1
ATOM 554 C CA . LYS A 1 75 ? 35.360 28.187 -41.168 1.00 73.12 75 LYS A CA 1
ATOM 555 C C . LYS A 1 75 ? 34.862 26.985 -40.374 1.00 73.12 75 LYS A C 1
ATOM 557 O O . LYS A 1 75 ? 35.597 26.025 -40.195 1.00 73.12 75 LYS A O 1
ATOM 562 N N . GLU A 1 76 ? 33.625 27.038 -39.888 1.00 72.81 76 GLU A N 1
ATOM 563 C CA . GLU A 1 76 ? 33.040 25.928 -39.135 1.00 72.81 76 GLU A CA 1
ATOM 564 C C . GLU A 1 76 ? 32.763 24.729 -40.042 1.00 72.81 76 GLU A C 1
ATOM 566 O O . GLU A 1 76 ? 33.033 23.601 -39.643 1.00 72.81 76 GLU A O 1
ATOM 571 N N . LEU A 1 77 ? 32.273 24.969 -41.262 1.00 77.06 77 LEU A N 1
ATOM 572 C CA . LEU A 1 77 ? 32.048 23.928 -42.263 1.00 77.06 77 LEU A CA 1
ATOM 573 C C . LEU A 1 77 ? 33.364 23.338 -42.785 1.00 77.06 77 LEU A C 1
ATOM 575 O O . LEU A 1 77 ? 33.457 22.121 -42.889 1.00 77.06 77 LEU A O 1
ATOM 579 N N . ASP A 1 78 ? 34.391 24.156 -43.035 1.00 77.06 78 ASP A N 1
ATOM 580 C CA . ASP A 1 78 ? 35.734 23.678 -43.405 1.00 77.06 78 ASP A CA 1
ATOM 581 C C . ASP A 1 78 ? 36.331 22.793 -42.300 1.00 77.06 78 ASP A C 1
ATOM 583 O O . ASP A 1 78 ? 36.773 21.675 -42.567 1.00 77.06 78 ASP A O 1
ATOM 587 N N . CYS A 1 79 ? 36.253 23.229 -41.037 1.00 75.19 79 CYS A N 1
ATOM 588 C CA . CYS A 1 79 ? 36.667 22.410 -39.898 1.00 75.19 79 CYS A CA 1
ATOM 589 C C . CYS A 1 79 ? 35.856 21.109 -39.788 1.00 75.19 79 CYS A C 1
ATOM 591 O O . CYS A 1 79 ? 36.432 20.055 -39.525 1.00 75.19 79 CYS A O 1
ATOM 593 N N . LEU A 1 80 ? 34.536 21.161 -39.998 1.00 75.81 80 LEU A N 1
ATOM 594 C CA . LEU A 1 80 ? 33.656 19.993 -39.934 1.00 75.81 80 LEU A CA 1
ATOM 595 C C . LEU A 1 80 ? 34.012 18.975 -41.027 1.00 75.81 80 LEU A C 1
ATOM 597 O O . LEU A 1 80 ? 34.182 17.795 -40.721 1.00 75.81 80 LEU A O 1
ATOM 601 N N . PHE A 1 81 ? 34.187 19.432 -42.271 1.00 78.38 81 PHE A N 1
ATOM 602 C CA . PHE A 1 81 ? 34.554 18.580 -43.402 1.00 78.38 81 PHE A CA 1
ATOM 603 C C . PHE A 1 81 ? 35.919 17.928 -43.195 1.00 78.38 81 PHE A C 1
ATOM 605 O O . PHE A 1 81 ? 36.018 16.718 -43.369 1.00 78.38 81 PHE A O 1
ATOM 612 N N . ARG A 1 82 ? 36.920 18.688 -42.724 1.00 70.88 82 ARG A N 1
ATOM 613 C CA . ARG A 1 82 ? 38.246 18.156 -42.360 1.00 70.88 82 ARG A CA 1
ATOM 614 C C . ARG A 1 82 ? 38.198 17.151 -41.211 1.00 70.88 82 ARG A C 1
ATOM 616 O O . ARG A 1 82 ? 38.975 16.213 -41.201 1.00 70.88 82 ARG A O 1
ATOM 623 N N . SER A 1 83 ? 37.328 17.360 -40.220 1.00 70.88 83 SER A N 1
ATOM 624 C CA . SER A 1 83 ? 37.254 16.476 -39.045 1.00 70.88 83 SER A CA 1
ATOM 625 C C . SER A 1 83 ? 36.514 15.166 -39.309 1.00 70.88 83 SER A C 1
ATOM 627 O O . SER A 1 83 ? 36.740 14.181 -38.611 1.00 70.88 83 SER A O 1
ATOM 629 N N . PHE A 1 84 ? 35.592 15.172 -40.272 1.00 62.38 84 PHE A N 1
ATOM 630 C CA . PHE A 1 84 ? 34.739 14.025 -40.566 1.00 62.38 84 PHE A CA 1
ATOM 631 C C . PHE A 1 84 ? 35.285 13.180 -41.719 1.00 62.38 84 PHE A C 1
ATOM 633 O O . PHE A 1 84 ? 35.147 11.960 -41.714 1.00 62.38 84 PHE A O 1
ATOM 640 N N . TRP A 1 85 ? 35.927 13.821 -42.690 1.00 59.62 85 TRP A N 1
ATOM 641 C CA . TRP A 1 85 ? 36.613 13.161 -43.784 1.00 59.62 85 TRP A CA 1
ATOM 642 C C . TRP A 1 85 ? 38.085 13.550 -43.660 1.00 59.62 85 TRP A C 1
ATOM 644 O O . TRP A 1 85 ? 38.438 14.682 -43.984 1.00 59.62 85 TRP A O 1
ATOM 654 N N . ASP A 1 86 ? 38.939 12.641 -43.179 1.00 45.88 86 ASP A N 1
ATOM 655 C CA . ASP A 1 86 ? 40.389 12.751 -43.388 1.00 45.88 86 ASP A CA 1
ATOM 656 C C . ASP A 1 86 ? 40.616 12.699 -44.905 1.00 45.88 86 ASP A C 1
ATOM 658 O O . ASP A 1 86 ? 40.771 11.643 -45.518 1.00 45.88 86 ASP A O 1
ATOM 662 N N . VAL A 1 87 ? 40.505 13.858 -45.546 1.00 45.53 87 VAL A N 1
ATOM 663 C CA . VAL A 1 87 ? 40.941 14.053 -46.915 1.00 45.53 87 VAL A CA 1
ATOM 664 C C . VAL A 1 87 ? 42.459 14.063 -46.833 1.00 45.53 87 VAL A C 1
ATOM 666 O O . VAL A 1 87 ? 43.021 14.930 -46.163 1.00 45.53 87 VAL A O 1
ATOM 669 N N . ASP A 1 88 ? 43.117 13.146 -47.540 1.00 41.25 88 ASP A N 1
ATOM 670 C CA . ASP A 1 88 ? 44.532 13.233 -47.925 1.00 41.25 88 ASP A CA 1
ATOM 671 C C . ASP A 1 88 ? 44.773 14.468 -48.830 1.00 41.25 88 ASP A C 1
ATOM 673 O O . ASP A 1 88 ? 45.267 14.377 -49.951 1.00 41.25 88 ASP A O 1
ATOM 677 N N . SER A 1 89 ? 44.380 15.654 -48.373 1.00 50.94 89 SER A N 1
ATOM 678 C CA . SER A 1 89 ? 44.800 16.930 -48.927 1.00 50.94 89 SER A CA 1
ATOM 679 C C . SER A 1 89 ? 46.064 17.297 -48.180 1.00 50.94 89 SER A C 1
ATOM 681 O O . SER A 1 89 ? 46.030 17.982 -47.156 1.00 50.94 89 SER A O 1
ATOM 683 N N . ASP A 1 90 ? 47.173 16.776 -48.692 1.00 37.62 90 ASP A N 1
ATOM 684 C CA . ASP A 1 90 ? 48.523 17.143 -48.300 1.00 37.62 90 ASP A CA 1
ATOM 685 C C . ASP A 1 90 ? 48.628 18.684 -48.188 1.00 37.62 90 ASP A C 1
ATOM 687 O O . ASP A 1 90 ? 48.469 19.393 -49.192 1.00 37.62 90 ASP A O 1
ATOM 691 N N . PRO A 1 91 ? 48.839 19.260 -46.985 1.00 44.84 91 PRO A N 1
ATOM 692 C CA . PRO A 1 91 ? 48.812 20.710 -46.784 1.00 44.84 91 PRO A CA 1
ATOM 693 C C . PRO A 1 91 ? 49.956 21.464 -47.478 1.00 44.84 91 PRO A C 1
ATOM 695 O O . PRO A 1 91 ? 50.020 22.691 -47.384 1.00 44.84 91 PRO A O 1
ATOM 698 N N . GLN A 1 92 ? 50.873 20.767 -48.157 1.00 39.69 92 GLN A N 1
ATOM 699 C CA . GLN A 1 92 ? 52.020 21.364 -48.844 1.00 39.69 92 GLN A CA 1
ATOM 700 C C . GLN A 1 92 ? 51.782 21.767 -50.306 1.00 39.69 92 GLN A C 1
ATOM 702 O O . GLN A 1 92 ? 52.696 22.282 -50.946 1.00 39.69 92 GLN A O 1
ATOM 707 N N . ALA A 1 93 ? 50.557 21.669 -50.827 1.00 41.22 93 ALA A N 1
ATOM 708 C CA . ALA A 1 93 ? 50.227 22.161 -52.169 1.00 41.22 93 ALA A CA 1
ATOM 709 C C . ALA A 1 93 ? 49.860 23.662 -52.234 1.00 41.22 93 ALA A C 1
ATOM 711 O O . ALA A 1 93 ? 49.143 24.088 -53.137 1.00 41.22 93 ALA A O 1
ATOM 712 N N . ILE A 1 94 ? 50.392 24.498 -51.334 1.00 43.09 94 ILE A N 1
ATOM 713 C CA . ILE A 1 94 ? 50.572 25.930 -51.634 1.00 43.09 94 ILE A CA 1
ATOM 714 C C . ILE A 1 94 ? 51.972 26.076 -52.234 1.00 43.09 94 ILE A C 1
ATOM 716 O O . ILE A 1 94 ? 52.896 26.613 -51.625 1.00 43.09 94 ILE A O 1
ATOM 720 N N . ALA A 1 95 ? 52.138 25.508 -53.428 1.00 35.84 95 ALA A N 1
ATOM 721 C CA . ALA A 1 95 ? 53.349 25.648 -54.211 1.00 35.84 95 ALA A CA 1
ATOM 722 C C . ALA A 1 95 ? 53.457 27.095 -54.707 1.00 35.84 95 ALA A C 1
ATOM 724 O O . ALA A 1 95 ? 52.571 27.616 -55.388 1.00 35.84 95 ALA A O 1
ATOM 725 N N . SER A 1 96 ? 54.573 27.739 -54.367 1.00 41.84 96 SER A N 1
ATOM 726 C CA . SER A 1 96 ? 55.051 28.932 -55.060 1.00 41.84 96 SER A CA 1
ATOM 727 C C . SER A 1 96 ? 55.059 28.687 -56.582 1.00 41.84 96 SER A C 1
ATOM 729 O O . SER A 1 96 ? 55.371 27.577 -57.013 1.00 41.84 96 SER A O 1
ATOM 731 N N . PRO A 1 97 ? 54.761 29.699 -57.415 1.00 44.03 97 PRO A N 1
ATOM 732 C CA . PRO A 1 97 ? 54.454 29.537 -58.844 1.00 44.03 97 PRO A CA 1
ATOM 733 C C . PRO A 1 97 ? 55.637 29.151 -59.765 1.00 44.03 97 PRO A C 1
ATOM 735 O O . PRO A 1 97 ? 55.582 29.412 -60.965 1.00 44.03 97 PRO A O 1
ATOM 738 N N . SER A 1 98 ? 56.697 28.521 -59.250 1.00 46.75 98 SER A N 1
ATOM 739 C CA . SER A 1 98 ? 57.935 28.266 -60.004 1.00 46.75 98 SER A CA 1
ATOM 740 C C . SER A 1 98 ? 58.132 26.830 -60.515 1.00 46.75 98 SER A C 1
ATOM 742 O O . SER A 1 98 ? 58.913 26.656 -61.445 1.00 46.75 98 SER A O 1
ATOM 744 N N . ASP A 1 99 ? 57.398 25.819 -60.036 1.00 41.59 99 ASP A N 1
ATOM 745 C CA . ASP A 1 99 ? 57.669 24.406 -60.388 1.00 41.59 99 ASP A CA 1
ATOM 746 C C . ASP A 1 99 ? 56.622 23.770 -61.322 1.00 41.59 99 ASP A C 1
ATOM 748 O O . ASP A 1 99 ? 56.113 22.672 -61.108 1.00 41.59 99 ASP A O 1
ATOM 752 N N . LEU A 1 100 ? 56.317 24.440 -62.437 1.00 43.03 100 LEU A N 1
ATOM 753 C CA . LEU A 1 100 ? 55.456 23.901 -63.507 1.00 43.03 100 LEU A CA 1
ATOM 754 C C . LEU A 1 100 ? 56.184 22.963 -64.496 1.00 43.03 100 LEU A C 1
ATOM 756 O O . LEU A 1 100 ? 55.626 22.624 -65.543 1.00 43.03 100 LEU A O 1
ATOM 760 N N . SER A 1 101 ? 57.418 22.533 -64.206 1.00 52.19 101 SER A N 1
ATOM 761 C CA . SER A 1 101 ? 58.214 21.709 -65.137 1.00 52.19 101 SER A CA 1
ATOM 762 C C . SER A 1 101 ? 58.528 20.282 -64.667 1.00 52.19 101 SER A C 1
ATOM 764 O O . SER A 1 101 ? 58.884 19.450 -65.503 1.00 52.19 101 SER A O 1
ATOM 766 N N . GLU A 1 102 ? 58.309 19.948 -63.390 1.00 47.69 102 GLU A N 1
ATOM 767 C CA . GLU A 1 102 ? 58.579 18.598 -62.862 1.00 47.69 102 GLU A CA 1
ATOM 768 C C . GLU A 1 102 ? 57.326 17.712 -62.765 1.00 47.69 102 GLU A C 1
ATOM 770 O O . GLU A 1 102 ? 57.399 16.515 -63.046 1.00 47.69 102 GLU A O 1
ATOM 775 N N . THR A 1 103 ? 56.136 18.288 -62.566 1.00 40.06 103 THR A N 1
ATOM 776 C CA . THR A 1 103 ? 54.863 17.531 -62.526 1.00 40.06 103 THR A CA 1
ATOM 777 C C . THR A 1 103 ? 54.494 16.880 -63.862 1.00 40.06 103 THR A C 1
ATOM 779 O O . THR A 1 103 ? 53.770 15.883 -63.912 1.00 40.06 103 THR A O 1
ATOM 782 N N . LYS A 1 104 ? 55.046 17.386 -64.971 1.00 47.31 104 LYS A N 1
ATOM 783 C CA . LYS A 1 104 ? 54.838 16.813 -66.306 1.00 47.31 104 LYS A CA 1
ATOM 784 C C . LYS A 1 104 ? 55.653 15.533 -66.538 1.00 47.31 104 LYS A C 1
ATOM 786 O O . LYS A 1 104 ? 55.224 14.687 -67.313 1.00 47.31 104 LYS A O 1
ATOM 791 N N . ARG A 1 105 ? 56.785 15.347 -65.840 1.00 46.28 105 ARG A N 1
ATOM 792 C CA . ARG A 1 105 ? 57.605 14.121 -65.939 1.00 46.28 105 ARG A CA 1
ATOM 793 C C . ARG A 1 105 ? 57.043 12.963 -65.113 1.00 46.28 105 ARG A C 1
ATOM 795 O O . ARG A 1 105 ? 57.130 11.820 -65.554 1.00 46.28 105 ARG A O 1
ATOM 802 N N . GLU A 1 106 ? 56.414 13.236 -63.974 1.00 45.19 106 GLU A N 1
ATOM 803 C CA . GLU A 1 106 ? 55.765 12.193 -63.164 1.00 45.19 106 GLU A CA 1
ATOM 804 C C . GLU A 1 106 ? 54.414 11.746 -63.746 1.00 45.19 106 GLU A C 1
ATOM 806 O O . GLU A 1 106 ? 54.098 10.554 -63.722 1.00 45.19 106 GLU A O 1
ATOM 811 N N . GLN A 1 107 ? 53.663 12.653 -64.387 1.00 49.28 107 GLN A N 1
ATOM 812 C CA . GLN A 1 107 ? 52.464 12.286 -65.155 1.00 49.28 107 GLN A CA 1
ATOM 813 C C . GLN A 1 107 ? 52.770 11.399 -66.374 1.00 49.28 107 GLN A C 1
ATOM 815 O O . GLN A 1 107 ? 51.941 10.566 -66.750 1.00 49.28 107 GLN A O 1
ATOM 820 N N . ASP A 1 108 ? 53.951 11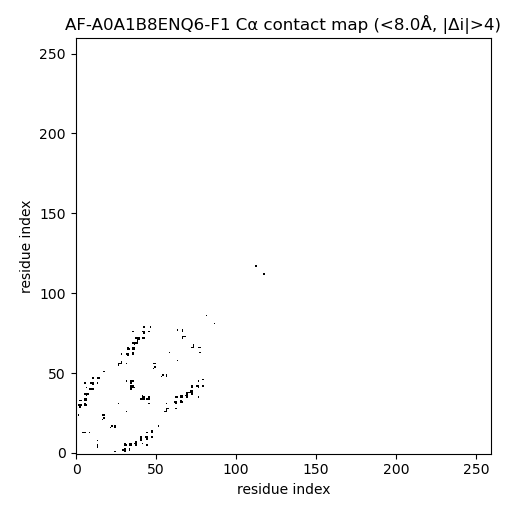.539 -66.981 1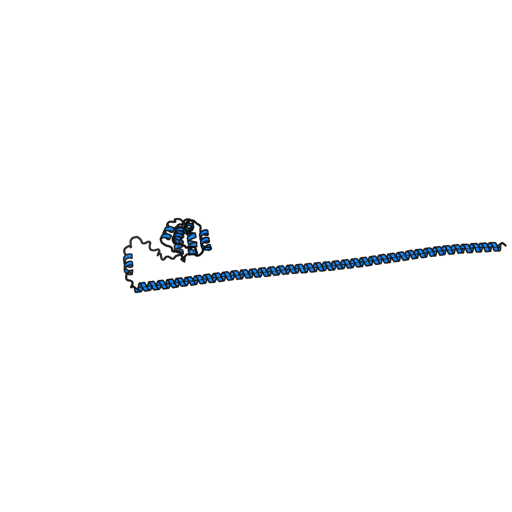.00 47.72 108 ASP A N 1
ATOM 821 C CA . ASP A 1 108 ? 54.360 10.712 -68.120 1.00 47.72 108 ASP A CA 1
ATOM 822 C C . ASP A 1 108 ? 54.966 9.358 -67.699 1.00 47.72 108 ASP A C 1
ATOM 824 O O . ASP A 1 108 ? 54.796 8.374 -68.422 1.00 47.72 108 ASP A O 1
ATOM 828 N N . SER A 1 109 ? 55.539 9.242 -66.494 1.00 49.34 109 SER A N 1
ATOM 829 C CA . SER A 1 109 ? 55.974 7.950 -65.925 1.00 49.34 109 SER A CA 1
ATOM 830 C C . SER A 1 109 ? 54.817 7.031 -65.494 1.00 49.34 109 SER A C 1
ATOM 832 O O . SER A 1 109 ? 54.998 5.819 -65.415 1.00 49.34 109 SER A O 1
ATOM 834 N N . LEU A 1 110 ? 53.597 7.547 -65.284 1.00 49.22 110 LEU A N 1
ATOM 835 C CA . LEU A 1 110 ? 52.406 6.731 -64.970 1.00 49.22 110 LEU A CA 1
ATOM 836 C C . LEU A 1 110 ? 51.669 6.175 -66.203 1.00 49.22 110 LEU A C 1
ATOM 838 O O . LEU A 1 110 ? 50.696 5.421 -66.069 1.00 49.22 110 LEU A O 1
ATOM 842 N N . LYS A 1 111 ? 52.125 6.495 -67.419 1.00 51.94 111 LYS A N 1
ATOM 843 C CA . LYS A 1 111 ? 51.556 5.936 -68.657 1.00 51.94 111 LYS A CA 1
ATOM 844 C C . LYS A 1 111 ? 52.118 4.555 -69.019 1.00 51.94 111 LYS A C 1
ATOM 846 O O . LYS A 1 111 ? 51.536 3.905 -69.885 1.00 51.94 111 LYS A O 1
ATOM 851 N N . SER A 1 112 ? 53.164 4.071 -68.339 1.00 50.41 112 SER A N 1
ATOM 852 C CA . SER A 1 112 ? 53.830 2.789 -68.637 1.00 50.41 112 SER A CA 1
ATOM 853 C C . SER A 1 112 ? 53.588 1.653 -67.629 1.00 50.41 112 SER A C 1
ATOM 855 O O . SER A 1 112 ? 54.202 0.598 -67.774 1.00 50.41 112 SER A O 1
ATOM 857 N N . LEU A 1 113 ? 52.674 1.795 -66.656 1.00 51.41 113 LEU A N 1
ATOM 858 C CA . LEU A 1 113 ? 52.267 0.656 -65.815 1.00 51.41 113 LEU A CA 1
ATOM 859 C C . LEU A 1 113 ? 51.619 -0.423 -66.690 1.00 51.41 113 LEU A C 1
ATOM 861 O O . LEU A 1 113 ? 50.628 -0.154 -67.385 1.00 51.41 113 LEU A O 1
ATOM 865 N N . SER A 1 114 ? 52.173 -1.636 -66.637 1.00 60.69 114 SER A N 1
ATOM 866 C CA . SER A 1 114 ? 51.659 -2.798 -67.362 1.00 60.69 114 SER A CA 1
ATOM 867 C C . SER A 1 114 ? 50.170 -2.974 -67.057 1.00 60.69 114 SER A C 1
ATOM 869 O O . SER A 1 114 ? 49.716 -2.750 -65.930 1.00 60.69 114 SER A O 1
ATOM 871 N N . ALA A 1 115 ? 49.380 -3.397 -68.049 1.00 65.12 115 ALA A N 1
ATOM 872 C CA . ALA A 1 115 ? 47.952 -3.668 -67.871 1.00 65.12 115 ALA A CA 1
ATOM 873 C C . ALA A 1 115 ? 47.673 -4.619 -66.685 1.00 65.12 115 ALA A C 1
ATOM 875 O O . ALA A 1 115 ? 46.589 -4.580 -66.101 1.00 65.12 115 ALA A O 1
ATOM 876 N N . GLU A 1 116 ? 48.653 -5.440 -66.301 1.00 62.38 116 GLU A N 1
ATOM 877 C CA . GLU A 1 116 ? 48.591 -6.321 -65.136 1.00 62.38 116 GLU A CA 1
ATOM 878 C C . GLU A 1 116 ? 48.678 -5.582 -63.794 1.00 62.38 116 GLU A C 1
ATOM 880 O O . GLU A 1 116 ? 47.948 -5.925 -62.867 1.00 62.38 116 GLU A O 1
ATOM 885 N N . GLU A 1 117 ? 49.497 -4.537 -63.674 1.00 70.56 117 GLU A N 1
ATOM 886 C CA . GLU A 1 117 ? 49.642 -3.765 -62.430 1.00 70.56 117 GLU A CA 1
ATOM 887 C C . GLU A 1 117 ? 48.401 -2.913 -62.152 1.00 70.56 117 GLU A C 1
ATOM 889 O O . GLU A 1 117 ? 47.948 -2.825 -61.011 1.00 70.56 117 GLU A O 1
ATOM 894 N N . LYS A 1 118 ? 47.778 -2.362 -63.203 1.00 70.25 118 LYS A N 1
ATOM 895 C CA . LYS A 1 118 ? 46.481 -1.671 -63.090 1.00 70.25 118 LYS A CA 1
ATOM 896 C C . LYS A 1 118 ? 45.371 -2.629 -62.658 1.00 70.25 118 LYS A C 1
ATOM 898 O O . LYS A 1 118 ? 44.569 -2.292 -61.792 1.00 70.25 118 LYS A O 1
ATOM 903 N N . LYS A 1 119 ? 45.348 -3.849 -63.207 1.00 77.94 119 LYS A N 1
ATOM 904 C CA . LYS A 1 119 ? 44.406 -4.894 -62.777 1.00 77.94 119 LYS A CA 1
ATOM 905 C C . LYS A 1 119 ? 44.626 -5.295 -61.318 1.00 77.94 119 LYS A C 1
ATOM 907 O O . LYS A 1 119 ? 43.648 -5.418 -60.593 1.00 77.94 119 LYS A O 1
ATOM 912 N N . ARG A 1 120 ? 45.878 -5.449 -60.872 1.00 76.81 120 ARG A N 1
ATOM 913 C CA . ARG A 1 120 ? 46.202 -5.768 -59.470 1.00 76.81 120 ARG A CA 1
ATOM 914 C C . ARG A 1 120 ? 45.713 -4.689 -58.507 1.00 76.81 120 ARG A C 1
ATOM 916 O O . ARG A 1 120 ? 44.996 -5.029 -57.576 1.00 76.81 120 ARG A O 1
ATOM 923 N N . LYS A 1 121 ? 45.996 -3.411 -58.778 1.00 77.00 121 LYS A N 1
ATOM 924 C CA . LYS A 1 121 ? 45.508 -2.292 -57.949 1.00 77.00 121 LYS A CA 1
ATOM 925 C C . LYS A 1 121 ? 43.976 -2.189 -57.933 1.00 77.00 121 LYS A C 1
ATOM 927 O O . LYS A 1 121 ? 43.383 -1.898 -56.896 1.00 77.00 121 LYS A O 1
ATOM 932 N N . ASN A 1 122 ? 43.313 -2.486 -59.052 1.00 80.69 122 ASN A N 1
ATOM 933 C CA . ASN A 1 122 ? 41.847 -2.532 -59.105 1.00 80.69 122 ASN A CA 1
ATOM 934 C C . ASN A 1 122 ? 41.265 -3.694 -58.282 1.00 80.69 122 ASN A C 1
ATOM 936 O O . ASN A 1 122 ? 40.233 -3.536 -57.640 1.00 80.69 122 ASN A O 1
ATOM 940 N N . ILE A 1 123 ? 41.917 -4.859 -58.279 1.00 81.94 123 ILE A N 1
ATOM 941 C CA . ILE A 1 123 ? 41.497 -6.005 -57.458 1.00 81.94 123 ILE A CA 1
ATOM 942 C C . ILE A 1 123 ? 41.758 -5.730 -55.971 1.00 81.94 123 ILE A C 1
ATOM 944 O O . ILE A 1 123 ? 40.913 -6.029 -55.136 1.00 81.94 123 ILE A O 1
ATOM 948 N N . GLU A 1 124 ? 42.902 -5.135 -55.639 1.00 85.06 124 GLU A N 1
ATOM 949 C CA . GLU A 1 124 ? 43.277 -4.781 -54.268 1.00 85.06 124 GLU A CA 1
ATOM 950 C C . GLU A 1 124 ? 42.318 -3.748 -53.663 1.00 85.06 124 GLU A C 1
ATOM 952 O O . GLU A 1 124 ? 41.767 -3.985 -52.589 1.00 85.06 124 GLU A O 1
ATOM 957 N N . SER A 1 125 ? 42.009 -2.675 -54.401 1.00 82.88 125 SER A N 1
ATOM 958 C CA . SER A 1 125 ? 41.003 -1.689 -53.980 1.00 82.88 125 SER A CA 1
ATOM 959 C C . SER A 1 125 ? 39.600 -2.292 -53.843 1.00 82.88 125 SER A C 1
ATOM 961 O O . SER A 1 125 ? 38.885 -1.948 -52.904 1.00 82.88 125 SER A O 1
ATOM 963 N N . ALA A 1 126 ? 39.210 -3.242 -54.701 1.00 86.38 126 ALA A N 1
ATOM 964 C CA . ALA A 1 126 ? 37.937 -3.953 -54.563 1.00 86.38 126 ALA A CA 1
ATOM 965 C C . ALA A 1 126 ? 37.886 -4.840 -53.301 1.00 86.38 126 ALA A C 1
ATOM 967 O O . ALA A 1 126 ? 36.874 -4.861 -52.599 1.00 86.38 126 ALA A O 1
ATOM 968 N N . ILE A 1 127 ? 38.978 -5.539 -52.971 1.00 88.19 127 ILE A N 1
ATOM 969 C CA . ILE A 1 127 ? 39.080 -6.343 -51.741 1.00 88.19 127 ILE A CA 1
ATOM 970 C C . ILE A 1 127 ? 39.043 -5.440 -50.504 1.00 88.19 127 ILE A C 1
ATOM 972 O O . ILE A 1 127 ? 38.395 -5.772 -49.511 1.00 88.19 127 ILE A O 1
ATOM 976 N N . GLU A 1 128 ? 39.713 -4.291 -50.547 1.00 86.81 128 GLU A N 1
ATOM 977 C CA . GLU A 1 128 ? 39.713 -3.335 -49.443 1.00 86.81 128 GLU A CA 1
ATOM 978 C C . GLU A 1 128 ? 38.338 -2.690 -49.227 1.00 86.81 128 GLU A C 1
ATOM 980 O O . GLU A 1 128 ? 37.889 -2.582 -48.083 1.00 86.81 128 GLU A O 1
ATOM 985 N N . GLN A 1 129 ? 37.620 -2.363 -50.306 1.00 84.12 129 GLN A N 1
ATOM 986 C CA . GLN A 1 129 ? 36.218 -1.938 -50.246 1.00 84.12 129 GLN A CA 1
ATOM 987 C C . GLN A 1 129 ? 35.313 -3.026 -49.656 1.00 84.12 129 GLN A C 1
ATOM 989 O O . GLN A 1 129 ? 34.434 -2.733 -48.846 1.00 84.12 129 GLN A O 1
ATOM 994 N N . GLN A 1 130 ? 35.534 -4.294 -50.007 1.00 87.56 130 GLN A N 1
ATOM 995 C CA . GLN A 1 130 ? 34.766 -5.394 -49.429 1.00 87.56 130 GLN A CA 1
ATOM 996 C C . GLN A 1 130 ? 35.049 -5.557 -47.927 1.00 87.56 130 GLN A C 1
ATOM 998 O O . GLN A 1 130 ?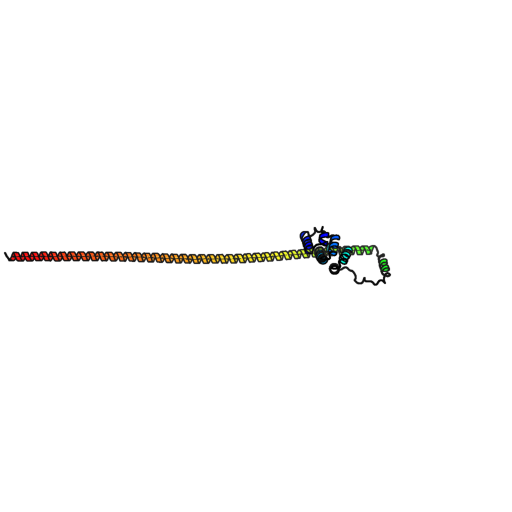 34.111 -5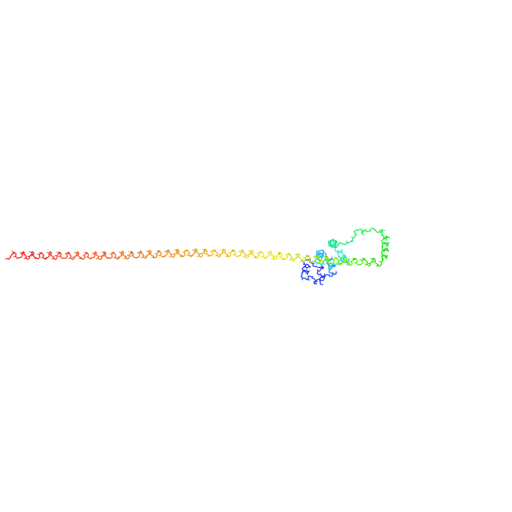.646 -47.134 1.00 87.56 130 GLN A O 1
ATOM 1003 N N . ARG A 1 131 ? 36.321 -5.506 -47.511 1.00 89.44 131 ARG A N 1
ATOM 1004 C CA . ARG A 1 131 ? 36.715 -5.550 -46.092 1.00 89.44 131 ARG A CA 1
ATOM 1005 C C . ARG A 1 131 ? 36.178 -4.357 -45.305 1.00 89.44 131 ARG A C 1
ATOM 1007 O O . ARG A 1 131 ? 35.787 -4.514 -44.152 1.00 89.44 131 ARG A O 1
ATOM 1014 N N . SER A 1 132 ? 36.149 -3.161 -45.893 1.00 80.50 132 SER A N 1
ATOM 1015 C CA . SER A 1 132 ? 35.566 -1.989 -45.234 1.00 80.50 132 SER A CA 1
ATOM 1016 C C . SER A 1 132 ? 34.046 -2.126 -45.087 1.00 80.50 132 SER A C 1
ATOM 1018 O O . SER A 1 132 ? 33.519 -1.831 -44.014 1.00 80.50 132 SER A O 1
ATOM 1020 N N . ALA A 1 133 ? 33.351 -2.661 -46.095 1.00 82.19 133 ALA A N 1
ATOM 1021 C CA . ALA A 1 133 ? 31.924 -2.965 -46.021 1.00 82.19 133 ALA A CA 1
ATOM 1022 C C . ALA A 1 133 ? 31.602 -4.038 -44.962 1.00 82.19 133 ALA A C 1
ATOM 1024 O O . ALA A 1 133 ? 30.607 -3.917 -44.248 1.00 82.19 133 ALA A O 1
ATOM 1025 N N . GLU A 1 134 ? 32.439 -5.067 -44.822 1.00 86.62 134 GLU A N 1
ATOM 1026 C CA . GLU A 1 134 ? 32.305 -6.096 -43.781 1.00 86.62 134 GLU A CA 1
ATOM 1027 C C . GLU A 1 134 ? 32.519 -5.516 -42.376 1.00 86.62 134 GLU A C 1
ATOM 1029 O O . GLU A 1 134 ? 31.650 -5.682 -41.520 1.00 86.62 134 GLU A O 1
ATOM 1034 N N . ARG A 1 135 ? 33.575 -4.715 -42.167 1.00 87.75 135 ARG A N 1
ATOM 1035 C CA . ARG A 1 135 ? 33.808 -4.007 -40.893 1.00 87.75 135 ARG A CA 1
ATOM 1036 C C . ARG A 1 135 ? 32.625 -3.121 -40.483 1.00 87.75 135 ARG A C 1
ATOM 1038 O O . ARG A 1 135 ? 32.273 -3.065 -39.309 1.00 87.75 135 ARG A O 1
ATOM 1045 N N . ARG A 1 136 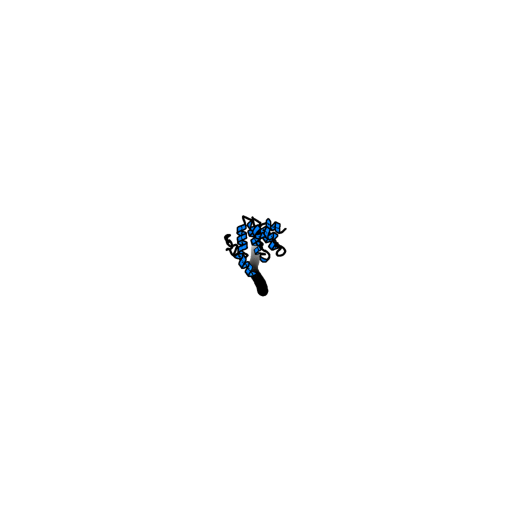? 31.967 -2.450 -41.436 1.00 78.50 136 ARG A N 1
ATOM 1046 C CA . ARG A 1 136 ? 30.763 -1.637 -41.162 1.00 78.50 136 ARG A CA 1
ATOM 1047 C C . ARG A 1 136 ? 29.581 -2.487 -40.696 1.00 78.50 136 ARG A C 1
ATOM 1049 O O . ARG A 1 136 ? 28.895 -2.106 -39.750 1.00 78.50 136 ARG A O 1
ATOM 1056 N N . LYS A 1 137 ? 29.354 -3.648 -41.322 1.00 86.88 137 LYS A N 1
ATOM 1057 C CA . LYS A 1 137 ? 28.308 -4.591 -40.892 1.00 86.88 137 LYS A CA 1
ATOM 1058 C C . LYS A 1 137 ? 28.564 -5.077 -39.469 1.00 86.88 137 LYS A C 1
ATOM 1060 O O . LYS A 1 137 ? 27.634 -5.095 -38.670 1.00 86.88 137 LYS A O 1
ATOM 1065 N N . GLU A 1 138 ? 29.810 -5.408 -39.142 1.00 87.19 138 GLU A N 1
ATOM 1066 C CA . GLU A 1 138 ? 30.201 -5.832 -37.794 1.00 87.19 138 GLU A CA 1
ATOM 1067 C C . GLU A 1 138 ? 29.954 -4.737 -36.750 1.00 87.19 138 GLU A C 1
ATOM 1069 O O . GLU A 1 138 ? 29.333 -5.006 -35.724 1.00 87.19 138 GLU A O 1
ATOM 1074 N N . ILE A 1 139 ? 30.355 -3.493 -37.033 1.00 90.00 139 ILE A N 1
ATOM 1075 C CA . ILE A 1 139 ? 30.114 -2.349 -36.138 1.00 90.00 139 ILE A CA 1
ATOM 1076 C C . ILE A 1 139 ? 28.613 -2.125 -35.922 1.00 90.00 139 ILE A C 1
ATOM 1078 O O . ILE A 1 139 ? 28.183 -1.903 -34.791 1.00 90.00 139 ILE A O 1
ATOM 1082 N N . ASN A 1 140 ? 27.804 -2.202 -36.980 1.00 89.06 140 ASN A N 1
ATOM 1083 C CA . ASN A 1 140 ? 26.358 -2.014 -36.868 1.00 89.06 140 ASN A CA 1
ATOM 1084 C C . ASN A 1 140 ? 25.703 -3.131 -36.047 1.00 89.06 140 ASN A C 1
ATOM 1086 O O . ASN A 1 140 ? 24.893 -2.844 -35.169 1.00 89.06 140 ASN A O 1
ATOM 1090 N N . ILE A 1 141 ? 26.093 -4.389 -36.268 1.00 91.69 141 ILE A N 1
ATOM 1091 C CA . ILE A 1 141 ? 25.609 -5.527 -35.474 1.00 91.69 141 ILE A CA 1
ATOM 1092 C C . ILE A 1 141 ? 26.010 -5.367 -34.000 1.00 91.69 141 ILE A C 1
ATOM 1094 O O . ILE A 1 141 ? 25.177 -5.584 -33.121 1.00 91.69 141 ILE A O 1
ATOM 1098 N N . ALA A 1 142 ? 27.249 -4.949 -33.722 1.00 91.38 142 ALA A N 1
ATOM 1099 C CA . ALA A 1 142 ? 27.730 -4.724 -32.360 1.00 91.38 142 ALA A CA 1
ATOM 1100 C C . ALA A 1 142 ? 26.945 -3.610 -31.645 1.00 91.38 142 ALA A C 1
ATOM 1102 O O . ALA A 1 142 ? 26.503 -3.809 -30.515 1.00 91.38 142 ALA A O 1
ATOM 1103 N N . LYS A 1 143 ? 26.689 -2.481 -32.323 1.00 93.88 143 LYS A N 1
ATOM 1104 C CA . LYS A 1 143 ? 25.852 -1.391 -31.790 1.00 93.88 143 LYS A CA 1
ATOM 1105 C C . LYS A 1 143 ? 24.421 -1.857 -31.505 1.00 93.88 143 LYS A C 1
ATOM 1107 O O . LYS A 1 143 ? 23.903 -1.612 -30.421 1.00 93.88 143 LYS A O 1
ATOM 1112 N N . MET A 1 144 ? 23.806 -2.602 -32.431 1.00 91.00 144 MET A N 1
ATOM 1113 C CA . MET A 1 144 ? 22.465 -3.165 -32.215 1.00 91.00 144 MET A CA 1
ATOM 1114 C C . MET A 1 144 ? 22.429 -4.129 -31.020 1.00 91.00 144 MET A C 1
ATOM 1116 O O . MET A 1 144 ? 21.457 -4.135 -30.266 1.00 91.00 144 MET A O 1
ATOM 1120 N N . ALA A 1 145 ? 23.474 -4.938 -30.824 1.00 93.62 145 ALA A N 1
ATOM 1121 C CA . ALA A 1 145 ? 23.571 -5.835 -29.675 1.00 93.62 145 ALA A CA 1
ATOM 1122 C C . ALA A 1 145 ? 23.667 -5.059 -28.349 1.00 93.62 145 ALA A C 1
ATOM 1124 O O . ALA A 1 145 ? 22.980 -5.408 -27.387 1.00 93.62 145 ALA A O 1
ATOM 1125 N N . GLU A 1 146 ? 24.452 -3.980 -28.311 1.00 94.19 146 GLU A N 1
ATOM 1126 C CA . GLU A 1 146 ? 24.570 -3.107 -27.139 1.00 94.19 146 GLU A CA 1
ATOM 1127 C C . GLU A 1 146 ? 23.237 -2.422 -26.796 1.00 94.19 146 GLU A C 1
ATOM 1129 O O . GLU A 1 146 ? 22.817 -2.428 -25.635 1.00 94.19 146 GLU A O 1
ATOM 1134 N N . ASP A 1 147 ? 22.512 -1.922 -27.800 1.00 93.56 147 ASP A N 1
ATOM 1135 C CA . ASP A 1 147 ? 21.187 -1.321 -27.613 1.00 93.56 147 ASP A CA 1
ATOM 1136 C C . ASP A 1 147 ? 20.163 -2.326 -27.065 1.00 93.56 147 ASP A C 1
ATOM 1138 O O . ASP A 1 147 ? 19.362 -1.995 -26.181 1.00 93.56 147 ASP A O 1
ATOM 1142 N N . ILE A 1 148 ? 20.200 -3.577 -27.542 1.00 95.56 148 ILE A N 1
ATOM 1143 C CA . ILE A 1 148 ? 19.348 -4.663 -27.037 1.00 95.56 148 ILE A CA 1
ATOM 1144 C C . ILE A 1 148 ? 19.686 -4.974 -25.577 1.00 95.56 148 ILE A C 1
ATOM 1146 O O . ILE A 1 148 ? 18.776 -5.098 -24.748 1.00 95.56 148 ILE A O 1
ATOM 1150 N N . GLU A 1 149 ? 20.970 -5.080 -25.232 1.00 95.12 149 GLU A N 1
ATOM 1151 C CA . GLU A 1 149 ? 21.384 -5.280 -23.845 1.00 95.12 149 GLU A CA 1
ATOM 1152 C C . GLU A 1 149 ? 20.939 -4.124 -22.951 1.00 95.12 149 GLU A C 1
ATOM 1154 O O . GLU A 1 149 ? 20.374 -4.356 -21.880 1.00 95.12 149 GLU A O 1
ATOM 1159 N N . LEU A 1 150 ? 21.133 -2.881 -23.390 1.00 96.19 150 LEU A N 1
ATOM 1160 C CA . LEU A 1 150 ? 20.712 -1.696 -22.654 1.00 96.19 150 LEU A CA 1
ATOM 1161 C C . LEU A 1 150 ? 19.191 -1.682 -22.443 1.00 96.19 150 LEU A C 1
ATOM 1163 O O . LEU A 1 150 ? 18.721 -1.403 -21.336 1.00 96.19 150 LEU A O 1
ATOM 1167 N N . ALA A 1 151 ? 18.411 -2.019 -23.472 1.00 94.38 151 ALA A N 1
ATOM 1168 C CA . ALA A 1 151 ? 16.961 -2.143 -23.373 1.00 94.38 151 ALA A CA 1
ATOM 1169 C C . ALA A 1 151 ? 16.550 -3.243 -22.381 1.00 94.38 151 ALA A C 1
ATOM 1171 O O . ALA A 1 151 ? 15.644 -3.035 -21.569 1.00 94.38 151 ALA A O 1
ATOM 1172 N N . ASN A 1 152 ? 17.235 -4.388 -22.386 1.00 96.25 152 ASN A N 1
ATOM 1173 C CA . ASN A 1 152 ? 16.987 -5.474 -21.440 1.00 96.25 152 ASN A CA 1
ATOM 1174 C C . ASN A 1 152 ? 17.355 -5.083 -20.002 1.00 96.25 152 ASN A C 1
ATOM 1176 O O . ASN A 1 152 ? 16.571 -5.347 -19.089 1.00 96.25 152 ASN A O 1
ATOM 1180 N N . ARG A 1 153 ? 18.471 -4.374 -19.792 1.00 96.00 153 ARG A N 1
ATOM 1181 C CA . ARG A 1 153 ? 18.848 -3.817 -18.480 1.00 96.00 153 ARG A CA 1
ATOM 1182 C C . ARG A 1 153 ? 17.782 -2.847 -17.969 1.00 96.00 153 ARG A C 1
ATOM 1184 O O . ARG A 1 153 ? 17.331 -2.984 -16.834 1.00 96.00 153 ARG A O 1
ATOM 1191 N N . LYS A 1 154 ? 17.302 -1.925 -18.814 1.00 96.00 154 LYS A N 1
ATOM 1192 C CA . LYS A 1 154 ? 16.204 -0.999 -18.467 1.00 96.00 154 LYS A CA 1
ATOM 1193 C C . LYS A 1 154 ? 14.922 -1.749 -18.090 1.00 96.00 154 LYS A C 1
ATOM 1195 O O . LYS A 1 154 ? 14.300 -1.431 -17.079 1.00 96.00 154 LYS A O 1
ATOM 1200 N N . ARG A 1 155 ? 14.539 -2.771 -18.864 1.00 95.44 155 ARG A N 1
ATOM 1201 C CA . ARG A 1 155 ? 13.378 -3.628 -18.557 1.00 95.44 155 ARG A CA 1
ATOM 1202 C C . ARG A 1 155 ? 13.541 -4.350 -17.218 1.00 95.44 155 ARG A C 1
ATOM 1204 O O . ARG A 1 155 ? 12.588 -4.376 -16.445 1.00 95.44 155 ARG A O 1
ATOM 1211 N N . ALA A 1 156 ? 14.726 -4.887 -16.928 1.00 96.00 156 ALA A N 1
ATOM 1212 C CA . ALA A 1 156 ? 15.014 -5.576 -15.672 1.00 96.00 156 ALA A CA 1
ATOM 1213 C C . ALA A 1 156 ? 14.896 -4.638 -14.460 1.00 96.00 156 ALA A C 1
ATOM 1215 O O . ALA A 1 156 ? 14.226 -4.982 -13.489 1.00 96.00 156 ALA A O 1
ATOM 1216 N N . VAL A 1 157 ? 15.461 -3.428 -14.548 1.00 96.81 157 VAL A N 1
ATOM 1217 C CA . VAL A 1 157 ? 15.343 -2.405 -13.494 1.00 96.81 157 VAL A CA 1
ATOM 1218 C C . VAL A 1 157 ? 13.883 -2.003 -13.278 1.00 96.81 157 VAL A C 1
ATOM 1220 O O . VAL A 1 157 ? 13.415 -1.975 -12.141 1.00 96.81 157 VAL A O 1
ATOM 1223 N N . ASN A 1 158 ? 13.130 -1.759 -14.354 1.00 95.88 158 ASN A N 1
ATOM 1224 C CA . ASN A 1 158 ? 11.709 -1.417 -14.254 1.00 95.88 158 ASN A CA 1
ATOM 1225 C C . ASN A 1 158 ? 10.890 -2.542 -13.606 1.00 95.88 158 ASN A C 1
ATOM 1227 O O . ASN A 1 158 ? 9.998 -2.277 -12.800 1.00 95.88 158 ASN A O 1
ATOM 1231 N N . LEU A 1 159 ? 11.199 -3.799 -13.933 1.00 96.69 159 LEU A N 1
ATOM 1232 C CA . LEU A 1 159 ? 10.552 -4.958 -13.327 1.00 96.69 159 LEU A CA 1
ATOM 1233 C C . LEU A 1 159 ? 10.886 -5.070 -11.834 1.00 96.69 159 LEU A C 1
ATOM 1235 O O . LEU A 1 159 ? 9.983 -5.304 -11.033 1.00 96.69 159 LEU A O 1
ATOM 1239 N N . GLN A 1 160 ? 12.142 -4.843 -11.444 1.00 96.31 160 GLN A N 1
ATOM 1240 C CA . GLN A 1 160 ? 12.557 -4.838 -10.040 1.00 96.31 160 GLN A CA 1
ATOM 1241 C C . GLN A 1 160 ? 11.853 -3.733 -9.243 1.00 96.31 160 GLN A C 1
ATOM 1243 O O . GLN A 1 160 ? 11.319 -4.003 -8.169 1.00 96.31 160 GLN A O 1
ATOM 1248 N N . LEU A 1 161 ? 11.783 -2.517 -9.789 1.00 97.12 161 LEU A N 1
ATOM 1249 C CA . LEU A 1 161 ? 11.070 -1.403 -9.164 1.00 97.12 161 LEU A CA 1
ATOM 1250 C C . LEU A 1 161 ? 9.578 -1.722 -8.990 1.00 97.12 161 LEU A C 1
ATOM 1252 O O . LEU A 1 161 ? 9.009 -1.483 -7.927 1.00 97.12 161 LEU A O 1
ATOM 1256 N N . ALA A 1 162 ? 8.946 -2.318 -10.004 1.00 97.12 162 ALA A N 1
ATOM 1257 C CA . ALA A 1 162 ? 7.547 -2.728 -9.922 1.00 97.12 162 ALA A CA 1
ATOM 1258 C C . ALA A 1 162 ? 7.315 -3.817 -8.858 1.00 97.12 162 ALA A C 1
ATOM 1260 O O . ALA A 1 162 ? 6.280 -3.809 -8.188 1.00 97.12 162 ALA A O 1
ATOM 1261 N N . LEU A 1 163 ? 8.257 -4.751 -8.683 1.00 96.75 163 LEU A N 1
ATOM 1262 C CA . LEU A 1 163 ? 8.195 -5.751 -7.614 1.00 96.75 163 LEU A CA 1
ATOM 1263 C C . LEU A 1 163 ? 8.341 -5.105 -6.233 1.00 96.75 163 LEU A C 1
ATOM 1265 O O . LEU A 1 163 ? 7.515 -5.377 -5.365 1.00 96.75 163 LEU A O 1
ATOM 1269 N N . GLN A 1 164 ? 9.300 -4.194 -6.053 1.00 96.69 164 GLN A N 1
ATOM 1270 C CA . GLN A 1 164 ? 9.476 -3.456 -4.796 1.00 96.69 164 GLN A CA 1
ATOM 1271 C C . GLN A 1 164 ? 8.214 -2.674 -4.417 1.00 96.69 164 GLN A C 1
ATOM 1273 O O . GLN A 1 164 ? 7.719 -2.802 -3.300 1.00 96.69 164 GLN A O 1
ATOM 1278 N N . GLN A 1 165 ? 7.615 -1.954 -5.369 1.00 96.62 165 GLN A N 1
ATOM 1279 C CA . GLN A 1 165 ? 6.360 -1.233 -5.140 1.00 96.62 165 GLN A CA 1
ATOM 1280 C C . GLN A 1 165 ? 5.211 -2.169 -4.745 1.00 96.62 165 GLN A C 1
ATOM 1282 O O . GLN A 1 165 ? 4.410 -1.840 -3.868 1.00 96.62 165 GLN A O 1
ATOM 1287 N N . LYS A 1 166 ? 5.115 -3.352 -5.368 1.00 96.44 166 LYS A N 1
ATOM 1288 C CA . LYS A 1 166 ? 4.110 -4.360 -4.999 1.00 96.44 166 LYS A CA 1
ATOM 1289 C C . LYS A 1 166 ? 4.342 -4.908 -3.594 1.00 96.44 166 LYS A C 1
ATOM 1291 O O . LYS A 1 166 ? 3.372 -5.065 -2.853 1.00 96.44 166 LYS A O 1
ATOM 1296 N N . GLU A 1 167 ? 5.587 -5.185 -3.222 1.00 96.81 167 GLU A N 1
ATOM 1297 C CA . GLU A 1 167 ? 5.942 -5.650 -1.879 1.00 96.81 167 GLU A CA 1
ATOM 1298 C C . GLU A 1 167 ? 5.640 -4.595 -0.812 1.00 96.81 167 GLU A C 1
ATOM 1300 O O . GLU A 1 167 ? 5.034 -4.910 0.210 1.00 96.81 167 GLU A O 1
ATOM 1305 N N . GLU A 1 168 ? 5.994 -3.335 -1.053 1.00 96.94 168 GLU A N 1
ATOM 1306 C CA . GLU A 1 168 ? 5.684 -2.220 -0.153 1.00 96.94 168 GLU A CA 1
ATOM 1307 C C . GLU A 1 168 ? 4.174 -2.005 -0.012 1.00 96.94 168 GLU A C 1
ATOM 1309 O O . GLU A 1 168 ? 3.660 -1.868 1.102 1.00 96.94 168 GLU A O 1
ATOM 1314 N N . ALA A 1 169 ? 3.430 -2.060 -1.119 1.00 96.38 169 ALA A N 1
ATOM 1315 C CA . ALA A 1 169 ? 1.973 -1.983 -1.092 1.00 96.38 169 ALA A CA 1
ATOM 1316 C C . ALA A 1 169 ? 1.348 -3.161 -0.323 1.00 96.38 169 ALA A C 1
ATOM 1318 O O . ALA A 1 169 ? 0.367 -2.973 0.403 1.00 96.38 169 ALA A O 1
ATOM 1319 N N . ALA A 1 170 ? 1.912 -4.367 -0.448 1.00 96.81 170 ALA A N 1
ATOM 1320 C CA . ALA A 1 170 ? 1.481 -5.542 0.305 1.00 96.81 170 ALA A CA 1
ATOM 1321 C C . ALA A 1 170 ? 1.768 -5.394 1.807 1.00 96.81 170 ALA A C 1
ATOM 1323 O O . ALA A 1 170 ? 0.872 -5.651 2.614 1.00 96.81 170 ALA A O 1
ATOM 1324 N N . LYS A 1 171 ? 2.959 -4.905 2.186 1.00 96.75 171 LYS A N 1
ATOM 1325 C CA . LYS A 1 171 ? 3.319 -4.594 3.581 1.00 96.75 171 LYS A CA 1
ATOM 1326 C C . LYS A 1 171 ? 2.370 -3.555 4.179 1.00 96.75 171 LYS A C 1
ATOM 1328 O O . LYS A 1 171 ? 1.762 -3.809 5.215 1.00 96.75 171 LYS A O 1
ATOM 1333 N N . SER A 1 172 ? 2.131 -2.447 3.475 1.00 96.56 172 SER A N 1
ATOM 1334 C CA . SER A 1 172 ? 1.193 -1.409 3.923 1.00 96.56 172 SER A CA 1
ATOM 1335 C C . SER A 1 172 ? -0.244 -1.935 4.067 1.00 96.56 172 SER A C 1
ATOM 1337 O O . SER A 1 172 ? -0.945 -1.600 5.024 1.00 96.56 172 SER A O 1
ATOM 1339 N N . ARG A 1 173 ? -0.702 -2.804 3.153 1.00 96.56 173 ARG A N 1
ATOM 1340 C CA . ARG A 1 173 ? -2.001 -3.489 3.288 1.00 96.56 173 ARG A CA 1
ATOM 1341 C C . ARG A 1 173 ? -2.051 -4.398 4.514 1.00 96.56 173 ARG A C 1
ATOM 1343 O O . ARG A 1 173 ? -3.061 -4.378 5.214 1.00 96.56 173 ARG A O 1
ATOM 1350 N N . ALA A 1 174 ? -0.999 -5.170 4.775 1.00 96.12 174 ALA A N 1
ATOM 1351 C CA . ALA A 1 174 ? -0.923 -6.052 5.935 1.00 96.12 174 ALA A CA 1
ATOM 1352 C C . ALA A 1 174 ? -0.979 -5.261 7.251 1.00 96.12 174 ALA A C 1
ATOM 1354 O O . ALA A 1 174 ? -1.771 -5.598 8.127 1.00 96.12 174 ALA A O 1
ATOM 1355 N N . GLU A 1 175 ? -0.237 -4.156 7.353 1.00 96.88 175 GLU A N 1
ATOM 1356 C CA . GLU A 1 175 ? -0.279 -3.262 8.518 1.00 96.88 175 GLU A CA 1
ATOM 1357 C C . GLU A 1 175 ? -1.676 -2.680 8.758 1.00 96.88 175 GLU A C 1
ATOM 1359 O O . GLU A 1 175 ? -2.150 -2.637 9.892 1.00 96.88 175 GLU A O 1
ATOM 1364 N N . ARG A 1 176 ? -2.368 -2.245 7.695 1.00 96.81 176 ARG A N 1
ATOM 1365 C CA . ARG A 1 176 ? -3.748 -1.747 7.807 1.00 96.81 176 ARG A CA 1
ATOM 1366 C C . ARG A 1 176 ? -4.703 -2.837 8.281 1.00 96.81 176 ARG A C 1
ATOM 1368 O O . ARG A 1 176 ? -5.515 -2.568 9.159 1.00 96.81 176 ARG A O 1
ATOM 1375 N N . MET A 1 177 ? -4.596 -4.050 7.737 1.00 94.88 177 MET A N 1
ATOM 1376 C CA . MET A 1 177 ? -5.412 -5.183 8.186 1.00 94.88 177 MET A CA 1
ATOM 1377 C C . MET A 1 177 ? -5.148 -5.528 9.651 1.00 94.88 177 MET A C 1
ATOM 1379 O O . MET A 1 177 ? -6.099 -5.804 10.375 1.00 94.88 177 MET A O 1
ATOM 1383 N N . GLN A 1 178 ? -3.893 -5.473 10.104 1.00 96.00 178 GLN A N 1
ATOM 1384 C CA . GLN A 1 178 ? -3.571 -5.725 11.505 1.00 96.00 178 GLN A CA 1
ATOM 1385 C C . GLN A 1 178 ? -4.177 -4.658 12.421 1.00 96.00 178 GLN A C 1
ATOM 1387 O O . GLN A 1 178 ? -4.855 -5.004 13.378 1.00 96.00 178 GLN A O 1
ATOM 1392 N N . LYS A 1 179 ? -4.051 -3.372 12.068 1.00 96.38 179 LYS A N 1
ATOM 1393 C CA . LYS A 1 179 ? -4.683 -2.284 12.833 1.00 96.38 179 LYS A CA 1
ATOM 1394 C C . LYS A 1 179 ? -6.196 -2.448 12.947 1.00 96.38 179 LYS A C 1
ATOM 1396 O O . LYS A 1 179 ? -6.749 -2.165 14.001 1.00 96.38 179 LYS A O 1
ATOM 1401 N N . VAL A 1 180 ? -6.863 -2.889 11.877 1.00 96.56 180 VAL A N 1
ATOM 1402 C CA . VAL A 1 180 ? -8.309 -3.155 11.909 1.00 96.56 180 VAL A CA 1
ATOM 1403 C C . VAL A 1 180 ? -8.626 -4.306 12.860 1.00 96.56 180 VAL A C 1
ATOM 1405 O O . VAL A 1 180 ? -9.534 -4.163 13.668 1.00 96.56 180 VAL A O 1
ATOM 1408 N N . LYS A 1 181 ? -7.856 -5.402 12.831 1.00 96.25 181 LYS A N 1
ATOM 1409 C CA . LYS A 1 181 ? -8.033 -6.515 13.779 1.00 96.25 181 LYS A CA 1
ATOM 1410 C C . LYS A 1 181 ? -7.858 -6.060 15.227 1.00 96.25 181 LYS A C 1
ATOM 1412 O O . LYS A 1 181 ? -8.740 -6.302 16.041 1.00 96.25 181 LYS A O 1
ATOM 1417 N N . ASP A 1 182 ? -6.787 -5.326 15.523 1.00 95.69 182 ASP A N 1
ATOM 1418 C CA . ASP A 1 182 ? -6.523 -4.813 16.872 1.00 95.69 182 ASP A CA 1
ATOM 1419 C C . ASP A 1 182 ? -7.647 -3.850 17.329 1.00 95.69 182 ASP A C 1
ATOM 1421 O O . ASP A 1 182 ? -8.083 -3.862 18.483 1.00 95.69 182 ASP A O 1
ATOM 1425 N N . GLN A 1 183 ? -8.178 -3.026 16.416 1.00 94.56 183 GLN A N 1
ATOM 1426 C CA . GLN A 1 183 ? -9.334 -2.159 16.679 1.00 94.56 183 GLN A CA 1
ATOM 1427 C C . GLN A 1 183 ? -10.626 -2.948 16.926 1.00 94.56 183 GLN A C 1
ATOM 1429 O O . GLN A 1 183 ? -11.404 -2.598 17.813 1.00 94.56 183 GLN A O 1
ATOM 1434 N N . GLU A 1 184 ? -10.878 -4.009 16.163 1.00 95.44 184 GLU A N 1
ATOM 1435 C CA . GLU A 1 184 ? -12.041 -4.874 16.359 1.00 95.44 184 GLU A CA 1
ATOM 1436 C C . GLU A 1 184 ? -11.961 -5.635 17.685 1.00 95.44 184 GLU A C 1
ATOM 1438 O O . GLU A 1 184 ? -12.962 -5.699 18.400 1.00 95.44 184 GLU A O 1
ATOM 1443 N N . GLU A 1 185 ? -10.783 -6.143 18.052 1.00 96.00 185 GLU A N 1
ATOM 1444 C CA . GLU A 1 185 ? -10.542 -6.822 19.328 1.00 96.00 185 GLU A CA 1
ATOM 1445 C C . GLU A 1 185 ? -10.747 -5.876 20.515 1.00 96.00 185 GLU A C 1
ATOM 1447 O O . GLU A 1 185 ? -11.497 -6.188 21.442 1.00 96.00 185 GLU A O 1
ATOM 1452 N N . THR A 1 186 ? -10.161 -4.679 20.468 1.00 94.81 186 THR A N 1
ATOM 1453 C CA . THR A 1 186 ? -10.348 -3.662 21.519 1.00 94.81 186 THR A CA 1
ATOM 1454 C C . THR A 1 186 ? -11.803 -3.195 21.623 1.00 94.81 186 THR A C 1
ATOM 1456 O O . THR A 1 186 ? -12.335 -3.049 22.730 1.00 94.81 186 THR A O 1
ATOM 1459 N N . ALA A 1 187 ? -12.500 -3.025 20.495 1.00 95.25 187 ALA A N 1
ATOM 1460 C CA . ALA A 1 187 ? -13.925 -2.705 20.485 1.00 95.25 187 ALA A CA 1
ATOM 1461 C C . ALA A 1 187 ? -14.776 -3.859 21.043 1.00 95.25 187 ALA A C 1
ATOM 1463 O O . ALA A 1 187 ? -15.722 -3.616 21.796 1.00 95.25 187 ALA A O 1
ATOM 1464 N N . ALA A 1 188 ? -14.450 -5.111 20.710 1.00 95.25 188 ALA A N 1
ATOM 1465 C CA . ALA A 1 188 ? -15.121 -6.293 21.245 1.00 95.25 188 ALA A CA 1
ATOM 1466 C C . ALA A 1 188 ? -14.925 -6.406 22.762 1.00 95.25 188 ALA A C 1
ATOM 1468 O O . ALA A 1 188 ? -15.907 -6.573 23.487 1.00 95.25 188 ALA A O 1
ATOM 1469 N N . GLN A 1 189 ? -13.700 -6.209 23.248 1.00 94.56 189 GLN A N 1
ATOM 1470 C CA . GLN A 1 189 ? -13.383 -6.202 24.673 1.00 94.56 189 GLN A CA 1
ATOM 1471 C C . GLN A 1 189 ? -14.175 -5.121 25.420 1.00 94.56 189 GLN A C 1
ATOM 1473 O O . GLN A 1 189 ? -14.840 -5.407 26.415 1.00 94.56 189 GLN A O 1
ATOM 1478 N N . THR A 1 190 ? -14.217 -3.901 24.877 1.00 94.50 190 THR A N 1
ATOM 1479 C CA . THR A 1 190 ? -14.996 -2.793 25.456 1.00 94.50 190 THR A CA 1
ATOM 1480 C C . THR A 1 190 ? -16.495 -3.120 25.524 1.00 94.50 190 THR A C 1
ATOM 1482 O O . THR A 1 190 ? -17.161 -2.801 26.511 1.00 94.50 190 THR A O 1
ATOM 1485 N N . ARG A 1 191 ? -17.049 -3.794 24.504 1.00 96.25 191 ARG A N 1
ATOM 1486 C CA . ARG A 1 191 ? -18.455 -4.244 24.508 1.00 96.25 191 ARG A CA 1
ATOM 1487 C C . ARG A 1 191 ? -18.708 -5.312 25.569 1.00 96.25 191 ARG A C 1
ATOM 1489 O O . ARG A 1 191 ? -19.729 -5.241 26.251 1.00 96.25 191 ARG A O 1
ATOM 1496 N N . ILE A 1 192 ? -17.801 -6.278 25.718 1.00 95.44 192 ILE A N 1
ATOM 1497 C CA . ILE A 1 192 ? -17.906 -7.339 26.730 1.00 95.44 192 ILE A CA 1
ATOM 1498 C C . ILE A 1 192 ? -17.877 -6.727 28.133 1.00 95.44 192 ILE A C 1
ATOM 1500 O O . ILE A 1 192 ? -18.770 -7.000 28.934 1.00 95.44 192 ILE A O 1
ATOM 1504 N N . GLU A 1 193 ? -16.913 -5.849 28.412 1.00 95.44 193 GLU A N 1
ATOM 1505 C CA . GLU A 1 193 ? -16.812 -5.147 29.696 1.00 95.44 193 GLU A CA 1
ATOM 1506 C C . GLU A 1 193 ? -18.048 -4.285 29.978 1.00 95.44 193 GLU A C 1
ATOM 1508 O O . GLU A 1 193 ? -18.566 -4.279 31.097 1.00 95.44 193 GLU A O 1
ATOM 1513 N N . GLY A 1 194 ? -18.561 -3.584 28.963 1.00 95.75 194 GLY A N 1
ATOM 1514 C CA . GLY A 1 194 ? -19.805 -2.824 29.061 1.00 95.75 194 GLY A CA 1
ATOM 1515 C C . GLY A 1 194 ? -21.001 -3.709 29.423 1.00 95.75 194 GLY A C 1
ATOM 1516 O O . GLY A 1 194 ? -21.732 -3.404 30.365 1.00 95.75 194 GLY A O 1
ATOM 1517 N N . ALA A 1 195 ? -21.170 -4.841 28.736 1.00 95.44 195 ALA A N 1
ATOM 1518 C CA . ALA A 1 195 ? -22.250 -5.790 29.006 1.00 95.44 195 ALA A CA 1
ATOM 1519 C C . ALA A 1 195 ? -22.144 -6.418 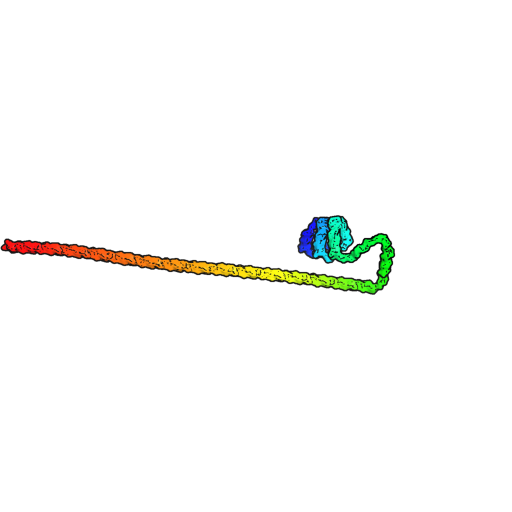30.407 1.00 95.44 195 ALA A C 1
ATOM 1521 O O . ALA A 1 195 ? -23.156 -6.583 31.088 1.00 95.44 195 ALA A O 1
ATOM 1522 N N . GLN A 1 196 ? -20.930 -6.736 30.866 1.00 96.12 196 GLN A N 1
ATOM 1523 C CA . GLN A 1 196 ? -20.696 -7.239 32.222 1.00 96.12 196 GLN A CA 1
ATOM 1524 C C . GLN A 1 196 ? -21.077 -6.205 33.286 1.00 96.12 196 GLN A C 1
ATOM 1526 O O . GLN A 1 196 ? -21.745 -6.549 34.260 1.00 96.12 196 GLN A O 1
ATOM 1531 N N . LYS A 1 197 ? -20.716 -4.930 33.087 1.00 96.62 197 LYS A N 1
ATOM 1532 C CA . LYS A 1 197 ? -21.112 -3.841 33.995 1.00 96.62 197 LYS A CA 1
ATOM 1533 C C . LYS A 1 197 ? -22.629 -3.684 34.071 1.00 96.62 197 LYS A C 1
ATOM 1535 O O . LYS A 1 197 ? -23.153 -3.549 35.173 1.00 96.62 197 LYS A O 1
ATOM 1540 N N . ILE A 1 198 ? -23.325 -3.749 32.935 1.00 96.19 198 ILE A N 1
ATOM 1541 C CA . ILE A 1 198 ? -24.794 -3.677 32.895 1.00 96.19 198 ILE A CA 1
ATOM 1542 C C . ILE A 1 198 ? -25.409 -4.843 33.676 1.00 96.19 198 ILE A C 1
ATOM 1544 O O . ILE A 1 198 ? -26.238 -4.605 34.549 1.00 96.19 198 ILE A O 1
ATOM 1548 N N . LYS A 1 199 ? -24.949 -6.082 33.454 1.00 96.75 199 LYS A N 1
ATOM 1549 C CA . LYS A 1 199 ? -25.439 -7.251 34.208 1.00 96.75 199 LYS A CA 1
ATOM 1550 C C . LYS A 1 199 ? -25.245 -7.097 35.718 1.00 96.75 199 LYS A C 1
ATOM 1552 O O . LYS A 1 199 ? -26.186 -7.317 36.474 1.00 96.75 199 LYS A O 1
ATOM 1557 N N . MET A 1 200 ? -24.063 -6.659 36.160 1.00 95.56 200 MET A N 1
ATOM 1558 C CA . MET A 1 200 ? -23.806 -6.405 37.585 1.00 95.56 200 MET A CA 1
ATOM 1559 C C . MET A 1 200 ? -24.737 -5.325 38.156 1.00 95.56 200 MET A C 1
ATOM 1561 O O . MET A 1 200 ? -25.213 -5.450 39.283 1.00 95.56 200 MET A O 1
ATOM 1565 N N . GLN A 1 201 ? -25.024 -4.270 37.386 1.00 94.56 201 GLN A N 1
ATOM 1566 C CA . GLN A 1 201 ? -25.962 -3.222 37.796 1.00 94.56 201 GLN A CA 1
ATOM 156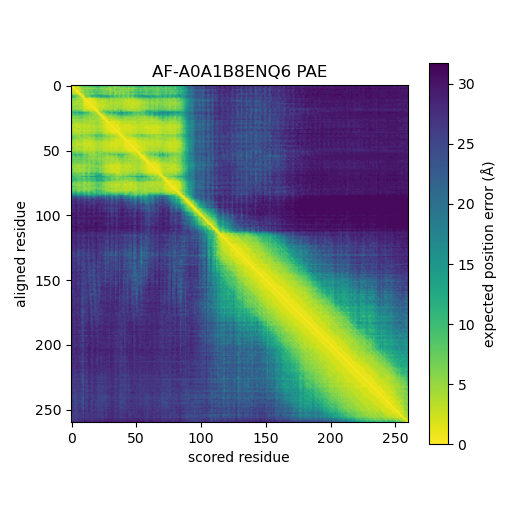7 C C . GLN A 1 201 ? -27.403 -3.737 37.893 1.00 94.56 201 GLN A C 1
ATOM 1569 O O . GLN A 1 201 ? -28.100 -3.407 38.853 1.00 94.56 201 GLN A O 1
ATOM 1574 N N . GLU A 1 202 ? -27.849 -4.557 36.941 1.00 95.56 202 GLU A N 1
ATOM 1575 C CA . GLU A 1 202 ? -29.183 -5.167 36.954 1.00 95.56 202 GLU A CA 1
ATOM 1576 C C . GLU A 1 202 ? -29.363 -6.121 38.139 1.00 95.56 202 GLU A C 1
ATOM 1578 O O . GLU A 1 202 ? -30.382 -6.060 38.832 1.00 95.56 202 GLU A O 1
ATOM 1583 N N . GLU A 1 203 ? -28.363 -6.957 38.426 1.00 96.25 203 GLU A N 1
ATOM 1584 C CA . GLU A 1 203 ? -28.369 -7.852 39.585 1.00 96.25 203 GLU A CA 1
ATOM 1585 C C . GLU A 1 203 ? -28.408 -7.069 40.901 1.00 96.25 203 GLU A C 1
ATOM 1587 O O . GLU A 1 203 ? -29.245 -7.359 41.761 1.00 96.25 203 GLU A O 1
ATOM 1592 N N . ALA A 1 204 ? -27.573 -6.034 41.042 1.00 96.44 204 ALA A N 1
ATOM 1593 C CA . ALA A 1 204 ? -27.561 -5.171 42.221 1.00 96.44 204 ALA A CA 1
ATOM 1594 C C . ALA A 1 204 ? -28.902 -4.439 42.411 1.00 96.44 204 ALA A C 1
ATOM 1596 O O . ALA A 1 204 ? -29.440 -4.390 43.520 1.00 96.44 204 ALA A O 1
ATOM 1597 N N . ALA A 1 205 ? -29.494 -3.914 41.332 1.00 95.31 205 ALA A N 1
ATOM 1598 C CA . ALA A 1 205 ? -30.815 -3.291 41.373 1.00 95.31 205 ALA A CA 1
ATOM 1599 C C . ALA A 1 205 ? -31.912 -4.303 41.752 1.00 95.31 205 ALA A C 1
ATOM 1601 O O . ALA A 1 205 ? -32.807 -3.990 42.543 1.00 95.31 205 ALA A O 1
ATOM 1602 N N . GLY A 1 206 ? -31.825 -5.531 41.231 1.00 95.94 206 GLY A N 1
ATOM 1603 C CA . GLY A 1 206 ? -32.715 -6.636 41.571 1.00 95.94 206 GLY A CA 1
ATOM 1604 C C . GLY A 1 206 ? -32.637 -7.017 43.050 1.00 95.94 206 GLY A C 1
ATOM 1605 O O . GLY A 1 206 ? -33.675 -7.136 43.706 1.00 95.94 206 GLY A O 1
ATOM 1606 N N . GLN A 1 207 ? -31.427 -7.148 43.597 1.00 93.81 207 GLN A N 1
ATOM 1607 C CA . GLN A 1 207 ? -31.198 -7.407 45.022 1.00 93.81 207 GLN A CA 1
ATOM 1608 C C . GLN A 1 207 ? -31.746 -6.272 45.891 1.00 93.81 207 GLN A C 1
ATOM 1610 O O . GLN A 1 207 ? -32.552 -6.525 46.787 1.00 93.81 207 GLN A O 1
ATOM 1615 N N . ALA A 1 208 ? -31.425 -5.017 45.567 1.00 95.38 208 ALA A N 1
ATOM 1616 C CA . ALA A 1 208 ? -31.926 -3.856 46.300 1.00 95.38 208 ALA A CA 1
ATOM 1617 C C . ALA A 1 208 ? -33.463 -3.782 46.295 1.00 95.38 208 ALA A C 1
ATOM 1619 O O . ALA A 1 208 ? -34.078 -3.414 47.299 1.00 95.38 208 ALA A O 1
ATOM 1620 N N . LYS A 1 209 ? -34.113 -4.154 45.183 1.00 94.94 209 LYS A N 1
ATOM 1621 C CA . LYS A 1 209 ? -35.577 -4.225 45.107 1.00 94.94 209 LYS A CA 1
ATOM 1622 C C . LYS A 1 209 ? -36.136 -5.320 46.018 1.00 94.94 209 LYS A C 1
ATOM 1624 O O . LYS A 1 209 ? -37.074 -5.036 46.757 1.00 94.94 209 LYS A O 1
ATOM 1629 N N . ARG A 1 210 ? -35.546 -6.523 46.008 1.00 94.81 210 ARG A N 1
ATOM 1630 C CA . ARG A 1 210 ? -35.943 -7.644 46.885 1.00 94.81 210 ARG A CA 1
ATOM 1631 C C . ARG A 1 210 ? -35.776 -7.309 48.368 1.00 94.81 210 ARG A C 1
ATOM 1633 O O . ARG A 1 210 ? -36.638 -7.640 49.175 1.00 94.81 210 ARG A O 1
ATOM 1640 N N . GLU A 1 211 ? -34.701 -6.614 48.731 1.00 95.38 211 GLU A N 1
ATOM 1641 C CA . GLU A 1 211 ? -34.499 -6.145 50.105 1.00 95.38 211 GLU A CA 1
ATOM 1642 C C . GLU A 1 211 ? -35.519 -5.085 50.521 1.00 95.38 211 GLU A C 1
ATOM 1644 O O . GLU A 1 211 ? -35.989 -5.077 51.656 1.00 95.38 211 GLU A O 1
ATOM 1649 N N . ARG A 1 212 ? -35.871 -4.162 49.618 1.00 94.88 212 ARG A N 1
ATOM 1650 C CA . ARG A 1 212 ? -36.912 -3.164 49.897 1.00 94.88 212 ARG A CA 1
ATOM 1651 C C . ARG A 1 212 ? -38.268 -3.828 50.110 1.00 94.88 212 ARG A C 1
ATOM 1653 O O . ARG A 1 212 ? -38.977 -3.429 51.030 1.00 94.88 212 ARG A O 1
ATOM 1660 N N . THR A 1 213 ? -38.620 -4.830 49.302 1.00 94.06 213 THR A N 1
ATOM 1661 C CA . THR A 1 213 ? -39.882 -5.564 49.467 1.00 94.06 213 THR A CA 1
ATOM 1662 C C . THR A 1 213 ? -39.898 -6.366 50.763 1.00 94.06 213 THR A C 1
ATOM 1664 O O . THR A 1 213 ? -40.853 -6.234 51.519 1.00 94.06 213 THR A O 1
ATOM 1667 N N . SER A 1 214 ? -38.823 -7.091 51.096 1.00 94.56 214 SER A N 1
ATOM 1668 C CA . SER A 1 214 ? -38.768 -7.857 52.350 1.00 94.56 214 SER A CA 1
ATOM 1669 C C . SER A 1 214 ? -38.814 -6.958 53.590 1.00 94.56 214 SER A C 1
ATOM 1671 O O . SER A 1 214 ? -39.521 -7.261 54.551 1.00 94.56 214 SER A O 1
ATOM 1673 N N . LYS A 1 215 ? -38.132 -5.802 53.568 1.00 96.44 215 LYS A N 1
ATOM 1674 C CA . LYS A 1 215 ? -38.226 -4.797 54.643 1.00 96.44 215 LYS A CA 1
ATOM 1675 C C . LYS A 1 215 ? -39.640 -4.225 54.769 1.00 96.44 215 LYS A C 1
ATOM 1677 O O . LYS A 1 215 ? -40.108 -4.028 55.887 1.00 96.44 215 LYS A O 1
ATOM 1682 N N . ALA A 1 216 ? -40.318 -3.961 53.651 1.00 95.31 216 ALA A N 1
ATOM 1683 C CA . ALA A 1 216 ? -41.692 -3.461 53.660 1.00 95.31 216 ALA A CA 1
ATOM 1684 C C . ALA A 1 216 ? -42.678 -4.496 54.229 1.00 95.31 216 ALA A C 1
ATOM 1686 O O . ALA A 1 216 ? -43.510 -4.141 55.061 1.00 95.31 216 ALA A O 1
ATOM 1687 N N . GLU A 1 217 ? -42.547 -5.767 53.844 1.00 96.50 217 GLU A N 1
ATOM 1688 C CA . GLU A 1 217 ? -43.343 -6.879 54.384 1.00 96.50 217 GLU A CA 1
ATOM 1689 C C . GLU A 1 217 ? -43.109 -7.062 55.888 1.00 96.50 217 GLU A C 1
ATOM 1691 O O . GLU A 1 217 ? -44.065 -7.146 56.658 1.00 96.50 217 GLU A O 1
ATOM 1696 N N . ALA A 1 218 ? -41.849 -7.033 56.339 1.00 96.19 218 ALA A N 1
ATOM 1697 C CA . ALA A 1 218 ? -41.518 -7.096 57.762 1.00 96.19 218 ALA A CA 1
ATOM 1698 C C . ALA A 1 218 ? -42.145 -5.934 58.552 1.00 96.19 218 ALA A C 1
ATOM 1700 O O . ALA A 1 218 ? -42.683 -6.136 59.642 1.00 96.19 218 ALA A O 1
ATOM 1701 N N . PHE A 1 219 ? -42.128 -4.722 57.988 1.00 96.62 219 PHE A N 1
ATOM 1702 C CA . PHE A 1 219 ? -42.763 -3.559 58.603 1.00 96.62 219 PHE A CA 1
ATOM 1703 C C . PHE A 1 219 ? -44.292 -3.698 58.666 1.00 96.62 219 PHE A C 1
ATOM 1705 O O . PHE A 1 219 ? -44.898 -3.352 59.682 1.00 96.62 219 PHE A O 1
ATOM 1712 N N . GLN A 1 220 ? -44.923 -4.231 57.615 1.00 95.69 220 GLN A N 1
ATOM 1713 C CA . GLN A 1 220 ? -46.361 -4.511 57.607 1.00 95.69 220 GLN A CA 1
ATOM 1714 C C . GLN A 1 220 ? -46.742 -5.547 58.668 1.00 95.69 220 GLN A C 1
ATOM 1716 O O . GLN A 1 220 ? -47.651 -5.284 59.454 1.00 95.69 220 GLN A O 1
ATOM 1721 N N . MET A 1 221 ? -46.015 -6.666 58.756 1.00 96.25 221 MET A N 1
ATOM 1722 C CA . MET A 1 221 ? -46.252 -7.690 59.780 1.00 96.25 221 MET A CA 1
ATOM 1723 C C . MET A 1 221 ? -46.115 -7.120 61.195 1.00 96.25 221 MET A C 1
ATOM 1725 O O . MET A 1 221 ? -47.003 -7.318 62.022 1.00 96.25 221 MET A O 1
ATOM 1729 N N . ALA A 1 222 ? -45.062 -6.341 61.463 1.00 96.75 222 ALA A N 1
ATOM 1730 C CA . ALA A 1 222 ? -44.877 -5.691 62.759 1.00 96.75 222 ALA A CA 1
ATOM 1731 C C . ALA A 1 222 ? -46.019 -4.707 63.083 1.00 96.75 222 ALA A C 1
ATOM 1733 O O . ALA A 1 222 ? -46.486 -4.635 64.221 1.00 96.75 222 ALA A O 1
ATOM 1734 N N . ALA A 1 223 ? -46.509 -3.958 62.089 1.00 97.00 223 ALA A N 1
ATOM 1735 C CA . ALA A 1 223 ? -47.642 -3.053 62.265 1.00 97.00 223 ALA A CA 1
ATOM 1736 C C . ALA A 1 223 ? -48.957 -3.806 62.540 1.00 97.00 223 ALA A C 1
ATOM 1738 O O . ALA A 1 223 ? -49.760 -3.365 63.367 1.00 97.00 223 ALA A O 1
ATOM 1739 N N . GLU A 1 224 ? -49.193 -4.937 61.873 1.00 96.88 224 GLU A N 1
ATOM 1740 C CA . GLU A 1 224 ? -50.341 -5.808 62.140 1.00 96.88 224 GLU A CA 1
ATOM 1741 C C . GLU A 1 224 ? -50.266 -6.454 63.522 1.00 96.88 224 GLU A C 1
ATOM 1743 O O . GLU A 1 224 ? -51.265 -6.484 64.240 1.00 96.88 224 GLU A O 1
ATOM 1748 N N . GLU A 1 225 ? -49.087 -6.907 63.938 1.00 97.25 225 GLU A N 1
ATOM 1749 C CA . GLU A 1 225 ? -48.861 -7.455 65.271 1.00 97.25 225 GLU A CA 1
ATOM 1750 C C . GLU A 1 225 ? -49.122 -6.402 66.354 1.00 97.25 225 GLU A C 1
ATOM 1752 O O . GLU A 1 225 ? -49.878 -6.649 67.294 1.00 97.25 225 GLU A O 1
ATOM 1757 N N . GLN A 1 226 ? -48.617 -5.179 66.174 1.00 95.56 226 GLN A N 1
ATOM 1758 C CA . GLN A 1 226 ? -48.926 -4.046 67.053 1.00 95.56 226 GLN A CA 1
ATOM 1759 C C . GLN A 1 226 ? -50.434 -3.759 67.115 1.00 95.56 226 GLN A C 1
ATOM 1761 O O . GLN A 1 226 ? -50.974 -3.498 68.196 1.00 95.56 226 GLN A O 1
ATOM 1766 N N . LYS A 1 227 ? -51.151 -3.841 65.982 1.00 96.75 227 LYS A N 1
ATOM 1767 C CA . LYS A 1 227 ? -52.619 -3.719 65.961 1.00 96.75 227 LYS A CA 1
ATOM 1768 C C . LYS A 1 227 ? -53.288 -4.840 66.759 1.00 96.75 227 LYS A C 1
ATOM 1770 O O . LYS A 1 227 ? -54.167 -4.533 67.564 1.00 96.75 227 LYS A O 1
ATOM 1775 N N . ARG A 1 228 ? -52.857 -6.097 66.595 1.00 97.25 228 ARG A N 1
ATOM 1776 C CA . ARG A 1 228 ? -53.375 -7.250 67.358 1.00 97.25 228 ARG A CA 1
ATOM 1777 C C . ARG A 1 228 ? -53.143 -7.079 68.857 1.00 97.25 228 ARG A C 1
ATOM 1779 O O . ARG A 1 228 ? -54.090 -7.192 69.629 1.00 97.25 228 ARG A O 1
ATOM 1786 N N . ILE A 1 229 ? -51.928 -6.712 69.270 1.00 96.62 229 ILE A N 1
ATOM 1787 C CA . ILE A 1 229 ? -51.590 -6.441 70.678 1.00 96.62 229 ILE A CA 1
ATOM 1788 C C . ILE A 1 229 ? -52.485 -5.329 71.240 1.00 96.62 229 ILE A C 1
ATOM 1790 O O . ILE A 1 229 ? -52.996 -5.429 72.358 1.00 96.62 229 ILE A O 1
ATOM 1794 N N . ARG A 1 230 ? -52.710 -4.257 70.470 1.00 96.38 230 ARG A N 1
ATOM 1795 C CA . ARG A 1 230 ? -53.577 -3.147 70.886 1.00 96.38 230 ARG A CA 1
ATOM 1796 C C . ARG A 1 230 ? -55.038 -3.580 71.039 1.00 96.38 230 ARG A C 1
ATOM 1798 O O . ARG A 1 230 ? -55.672 -3.167 72.008 1.00 96.38 230 ARG A O 1
ATOM 1805 N N . GLN A 1 231 ? -55.554 -4.402 70.126 1.00 96.25 231 GLN A N 1
ATOM 1806 C CA . GLN A 1 231 ? -56.903 -4.973 70.209 1.00 96.25 231 GLN A CA 1
ATOM 1807 C C . GLN A 1 231 ? -57.048 -5.878 71.437 1.00 96.25 231 GLN A C 1
ATOM 1809 O O . GLN A 1 231 ? -57.934 -5.642 72.255 1.00 96.25 231 GLN A O 1
ATOM 1814 N N . GLN A 1 232 ? -56.115 -6.813 71.642 1.00 96.62 232 GLN A N 1
ATOM 1815 C CA . GLN A 1 232 ? -56.095 -7.689 72.819 1.00 96.62 232 GLN A CA 1
ATOM 1816 C C . GLN A 1 232 ? -56.061 -6.892 74.129 1.00 96.62 232 GLN A C 1
ATOM 1818 O O . GLN A 1 232 ? -56.805 -7.192 75.060 1.00 96.62 232 GLN A O 1
ATOM 1823 N N . ARG A 1 233 ? -55.250 -5.825 74.209 1.00 97.25 233 ARG A N 1
ATOM 1824 C CA . ARG A 1 233 ? -55.243 -4.923 75.375 1.00 97.25 233 ARG A CA 1
ATOM 1825 C C . ARG A 1 233 ? -56.599 -4.257 75.601 1.00 97.25 233 ARG A C 1
ATOM 1827 O O . ARG A 1 233 ? -57.029 -4.153 76.745 1.00 97.25 233 ARG A O 1
ATOM 1834 N N . GLN A 1 234 ? -57.268 -3.792 74.545 1.00 95.88 234 GLN A N 1
ATOM 1835 C CA . GLN A 1 234 ? -58.596 -3.183 74.668 1.00 95.88 234 GLN A CA 1
ATOM 1836 C C . GLN A 1 234 ? -59.648 -4.186 75.152 1.00 95.88 234 GLN A C 1
ATOM 1838 O O . GLN A 1 234 ? -60.474 -3.832 75.993 1.00 95.88 234 GLN A O 1
ATOM 1843 N N . GLU A 1 235 ? -59.607 -5.425 74.667 1.00 96.19 235 GLU A N 1
ATOM 1844 C CA . GLU A 1 235 ? -60.491 -6.505 75.120 1.00 96.19 235 GLU A CA 1
ATOM 1845 C C . GLU A 1 235 ? -60.251 -6.857 76.589 1.00 96.19 235 GLU A C 1
ATOM 1847 O O . GLU A 1 235 ? -61.205 -6.894 77.364 1.00 96.19 235 GLU A O 1
ATOM 1852 N N . LEU A 1 236 ? -58.988 -7.004 77.003 1.00 96.31 236 LEU A N 1
ATOM 1853 C CA . LEU A 1 236 ? -58.606 -7.200 78.405 1.00 96.31 236 LEU A CA 1
ATOM 1854 C C . LEU A 1 236 ? -59.128 -6.073 79.303 1.00 96.31 236 LEU A C 1
ATOM 1856 O O . LEU A 1 236 ? -59.722 -6.340 80.345 1.00 96.31 236 LEU A O 1
ATOM 1860 N N . ILE A 1 237 ? -58.958 -4.811 78.893 1.00 96.06 237 ILE A N 1
ATOM 1861 C CA . ILE A 1 237 ? -59.468 -3.654 79.646 1.00 96.06 237 ILE A CA 1
ATOM 1862 C C . ILE A 1 237 ? -60.995 -3.725 79.791 1.00 96.06 237 ILE A C 1
ATOM 1864 O O . ILE A 1 237 ? -61.511 -3.494 80.887 1.00 96.06 237 ILE A O 1
ATOM 1868 N N . ARG A 1 238 ? -61.724 -4.057 78.715 1.00 95.75 238 ARG A N 1
ATOM 1869 C CA . ARG A 1 238 ? -63.187 -4.225 78.759 1.00 95.75 238 ARG A CA 1
ATOM 1870 C C . ARG A 1 238 ? -63.592 -5.360 79.697 1.00 95.75 238 ARG A C 1
ATOM 1872 O O . ARG A 1 238 ? -64.437 -5.139 80.559 1.00 95.75 238 ARG A O 1
ATOM 1879 N N . ALA A 1 239 ? -62.946 -6.520 79.592 1.00 95.62 239 ALA A N 1
ATOM 1880 C CA . ALA A 1 239 ? -63.212 -7.675 80.446 1.00 95.62 239 ALA A CA 1
ATOM 1881 C C . ALA A 1 239 ? -62.997 -7.351 81.935 1.00 95.62 239 ALA A C 1
ATOM 1883 O O . ALA A 1 239 ? -63.868 -7.628 82.758 1.00 95.62 239 ALA A O 1
ATOM 1884 N N . VAL A 1 240 ? -61.891 -6.680 82.280 1.00 96.31 240 VAL A N 1
ATOM 1885 C CA . VAL A 1 240 ? -61.613 -6.229 83.656 1.00 96.31 240 VAL A CA 1
ATOM 1886 C C . VAL A 1 240 ? -62.670 -5.232 84.144 1.00 96.31 240 VAL A C 1
ATOM 1888 O O . VAL A 1 240 ? -63.112 -5.309 85.293 1.00 96.31 240 VAL A O 1
ATOM 1891 N N . ALA A 1 241 ? -63.100 -4.295 83.295 1.00 94.44 241 ALA A N 1
ATOM 1892 C CA . ALA A 1 241 ? -64.139 -3.331 83.649 1.00 94.44 241 ALA A CA 1
ATOM 1893 C C . ALA A 1 241 ? -65.501 -4.006 83.893 1.00 94.44 241 ALA A C 1
ATOM 1895 O O . ALA A 1 241 ? -66.186 -3.670 84.863 1.00 94.44 241 ALA A O 1
ATOM 1896 N N . ASP A 1 242 ? -65.883 -4.970 83.055 1.00 95.25 242 ASP A N 1
ATOM 1897 C CA . ASP A 1 242 ? -67.124 -5.731 83.210 1.00 95.25 242 ASP A CA 1
ATOM 1898 C C . ASP A 1 242 ? -67.089 -6.643 84.438 1.00 95.25 242 ASP A C 1
ATOM 1900 O O . ASP A 1 242 ? -68.084 -6.728 85.161 1.00 95.25 242 ASP A O 1
ATOM 1904 N N . GLN A 1 243 ? -65.939 -7.246 84.744 1.00 94.69 243 GLN A N 1
ATOM 1905 C CA . GLN A 1 243 ? -65.751 -8.024 85.965 1.00 94.69 243 GLN A CA 1
ATOM 1906 C C . GLN A 1 243 ? -65.894 -7.154 87.217 1.00 94.69 243 GLN A C 1
ATOM 1908 O O . GLN A 1 243 ? -66.699 -7.474 88.088 1.00 94.69 243 GLN A O 1
ATOM 1913 N N . ARG A 1 244 ? -65.254 -5.977 87.261 1.00 93.50 244 ARG A N 1
ATOM 1914 C CA . ARG A 1 244 ? -65.461 -5.008 88.355 1.00 93.50 244 ARG A CA 1
ATOM 1915 C C . ARG A 1 244 ? -66.920 -4.571 88.490 1.00 93.50 244 ARG A C 1
ATOM 1917 O O . ARG A 1 244 ? -67.395 -4.351 89.603 1.00 93.50 244 ARG A O 1
ATOM 1924 N N . ARG A 1 245 ? -67.643 -4.402 87.376 1.00 92.19 245 ARG A N 1
ATOM 1925 C CA . ARG A 1 245 ? -69.082 -4.082 87.400 1.00 92.19 245 ARG A CA 1
ATOM 1926 C C . ARG A 1 245 ? -69.900 -5.231 87.986 1.00 92.19 245 ARG A C 1
ATOM 1928 O O . ARG A 1 245 ? -70.800 -4.946 88.771 1.00 92.19 245 ARG A O 1
ATOM 1935 N N . LYS A 1 246 ? -69.598 -6.486 87.632 1.00 93.25 246 LYS A N 1
ATOM 1936 C CA . LYS A 1 246 ? -70.230 -7.677 88.223 1.00 93.25 246 LYS A CA 1
ATOM 1937 C C . LYS A 1 246 ? -69.961 -7.759 89.723 1.00 93.25 246 LYS A C 1
ATOM 1939 O O . LYS A 1 246 ? -70.919 -7.722 90.479 1.00 93.25 246 LYS A O 1
ATOM 1944 N N . GLU A 1 247 ? -68.701 -7.692 90.146 1.00 93.25 247 GLU A N 1
ATOM 1945 C CA . GLU A 1 247 ? -68.317 -7.696 91.567 1.00 93.25 247 GLU A CA 1
ATOM 1946 C C . GLU A 1 247 ? -68.977 -6.556 92.357 1.00 93.25 247 GLU A C 1
ATOM 1948 O O . GLU A 1 247 ? -69.340 -6.714 93.519 1.00 93.25 247 GLU A O 1
ATOM 1953 N N . LYS A 1 248 ? -69.127 -5.366 91.756 1.00 93.06 248 LYS A N 1
ATOM 1954 C CA . LYS A 1 248 ? -69.830 -4.246 92.399 1.00 93.06 248 LYS A CA 1
ATOM 1955 C C . LYS A 1 248 ? -71.331 -4.517 92.534 1.00 93.06 248 LYS A C 1
ATOM 1957 O O . LYS A 1 248 ? -71.907 -4.137 93.548 1.00 93.06 248 LYS A O 1
ATOM 1962 N N . ARG A 1 249 ? -71.966 -5.142 91.533 1.00 89.25 249 ARG A N 1
ATOM 1963 C CA . ARG A 1 249 ? -73.376 -5.566 91.609 1.00 89.25 249 ARG A CA 1
ATOM 1964 C C . ARG A 1 249 ? -73.562 -6.660 92.653 1.00 89.25 249 ARG A C 1
ATOM 1966 O O . ARG A 1 249 ? -74.475 -6.535 93.451 1.00 89.25 249 ARG A O 1
ATOM 1973 N N . GLU A 1 250 ? -72.693 -7.666 92.675 1.00 89.62 250 GLU A N 1
ATOM 1974 C CA . GLU A 1 250 ? -72.695 -8.743 93.673 1.00 89.62 250 GLU A CA 1
ATOM 1975 C C . GLU A 1 250 ? -72.545 -8.178 95.085 1.00 89.62 250 GLU A C 1
ATOM 1977 O O . GLU A 1 250 ? -73.412 -8.420 95.914 1.00 89.62 250 GLU A O 1
ATOM 1982 N N . ARG A 1 251 ? -71.565 -7.296 95.324 1.00 87.00 251 ARG A N 1
ATOM 1983 C CA . ARG A 1 251 ? -71.437 -6.579 96.607 1.00 87.00 251 ARG A CA 1
ATOM 1984 C C . ARG A 1 251 ? -72.686 -5.780 96.979 1.00 87.00 251 ARG A C 1
ATOM 1986 O O . ARG A 1 251 ? -73.057 -5.729 98.146 1.00 87.00 251 ARG A O 1
ATOM 1993 N N . HIS A 1 252 ? -73.341 -5.137 96.009 1.00 84.50 252 HIS A N 1
ATOM 1994 C CA . HIS A 1 252 ? -74.602 -4.435 96.260 1.00 84.50 252 HIS A CA 1
ATOM 1995 C C . HIS A 1 252 ? -75.743 -5.396 96.612 1.00 84.50 252 HIS A C 1
ATOM 1997 O O . HIS A 1 252 ? -76.542 -5.077 97.486 1.00 84.50 252 HIS A O 1
ATOM 2003 N N . LEU A 1 253 ? -75.823 -6.549 95.945 1.00 86.56 253 LEU A N 1
ATOM 2004 C CA . LEU A 1 253 ? -76.818 -7.585 96.218 1.00 86.56 253 LEU A CA 1
ATOM 2005 C C . LEU A 1 253 ? -76.593 -8.226 97.593 1.00 86.56 253 LEU A C 1
ATOM 2007 O O . LEU A 1 253 ? -77.551 -8.360 98.343 1.00 86.56 253 LEU A O 1
ATOM 2011 N N . GLU A 1 254 ? -75.347 -8.539 97.960 1.00 84.00 254 GLU A N 1
ATOM 2012 C CA . GLU A 1 254 ? -74.977 -9.000 99.307 1.00 84.00 254 GLU A CA 1
ATOM 2013 C C . GLU A 1 254 ? -75.327 -7.958 100.378 1.00 84.00 254 GLU A C 1
ATOM 2015 O O . GLU A 1 254 ? -75.871 -8.297 101.426 1.00 84.00 254 GLU A O 1
ATOM 2020 N N . MET A 1 255 ? -75.078 -6.671 100.107 1.00 80.94 255 MET A N 1
ATOM 2021 C CA . MET A 1 255 ? -75.463 -5.585 101.011 1.00 80.94 255 MET A CA 1
ATOM 2022 C C . MET A 1 255 ? -76.988 -5.489 101.180 1.00 80.94 255 MET A C 1
ATOM 2024 O O . MET A 1 255 ? -77.446 -5.295 102.299 1.00 80.94 255 MET A O 1
ATOM 2028 N N . ILE A 1 256 ? -77.776 -5.642 100.109 1.00 80.06 256 ILE A N 1
ATOM 2029 C CA . ILE A 1 256 ? -79.249 -5.668 100.193 1.00 80.06 256 ILE A CA 1
ATOM 2030 C C . ILE A 1 256 ? -79.730 -6.903 100.970 1.00 80.06 256 ILE A C 1
ATOM 2032 O O . ILE A 1 256 ? -80.627 -6.780 101.798 1.00 80.06 256 ILE A O 1
ATOM 2036 N N . ALA A 1 257 ? -79.126 -8.073 100.740 1.00 76.50 257 ALA A N 1
ATOM 2037 C CA . ALA A 1 257 ? -79.490 -9.320 101.412 1.00 76.50 257 ALA A CA 1
ATOM 2038 C C . ALA A 1 257 ? -79.222 -9.297 102.929 1.00 76.50 257 ALA A C 1
ATOM 2040 O O . ALA A 1 257 ? -79.940 -9.952 103.667 1.00 76.50 257 ALA A O 1
ATOM 2041 N N . ASN A 1 258 ? -78.239 -8.523 103.402 1.00 74.12 258 ASN A N 1
ATOM 2042 C CA . ASN A 1 258 ? -77.957 -8.346 104.835 1.00 74.12 258 ASN A CA 1
ATOM 2043 C C . ASN A 1 258 ? -78.882 -7.333 105.550 1.00 74.12 258 ASN A C 1
ATOM 2045 O O . ASN A 1 258 ? -78.751 -7.152 106.759 1.00 74.12 258 ASN A O 1
ATOM 2049 N N . TYR A 1 259 ? -79.769 -6.637 104.828 1.00 62.16 259 TYR A N 1
ATOM 2050 C CA . TYR A 1 259 ? -80.678 -5.613 105.372 1.00 62.16 259 TYR A CA 1
ATOM 2051 C C . TYR A 1 259 ? -82.150 -6.069 105.484 1.00 62.16 259 TYR A C 1
ATOM 2053 O O . TYR A 1 259 ? -82.983 -5.280 105.937 1.00 62.16 259 TYR A O 1
ATOM 2061 N N . PHE A 1 260 ? -82.466 -7.309 105.097 1.00 56.09 260 PHE A N 1
ATOM 2062 C CA . PHE A 1 260 ? -83.762 -7.980 105.286 1.00 56.09 260 PHE A CA 1
ATOM 2063 C C . PHE A 1 260 ? -83.590 -9.203 106.188 1.00 56.09 260 PHE A C 1
ATOM 2065 O O . PHE A 1 260 ? -84.535 -9.485 106.957 1.00 56.09 260 PHE A O 1
#

Foldseek 3Di:
DLQVCLQDHALVVLLVCCVVCPPVDQDDPSSLLSLLLRQPHSLVNNVSCCVRPVVNDDDDPSSLVSNCVRVRCNVSVVVVCCVSDVPPPPPPPPDDPPPPDVVVVVVVVVVPDPPVVVVVVVVVVVVVVVVVVVVVVVVVVVVVVVVVVVVVVVVVVVVVVVVVVVVVVVVVVVVVVVVVVVVVVVVVVVVVVVVVVVVVVVVVVVVVVVVVVVVVVVVVVVVVVVVVVVVVVVVVVVVVVVVVVVVVVVVVVVVVVVVD

Secondary structure (DSSP, 8-state):
-HHHHHHH--HHHHHHHHHHHGGGS---HHHHHHHHT-TTTHHHHHHHHHHHHTTT----HHHHHHHHT-TTTHHHHHHHHHHHS-----TT----TT-TTTHHHHHHHTT---HHHHHHHHHHHHHHHHHHHHHHHHHHHHHHHHHHHHHHHHHHHHHHHHHHHHHHHHHHHHHHHHHHHHHHHHHHHHHHHHHHHHHHHHHHHHHHHHHHHHHHHHHHHHHHHHHHHHHHHHHHHHHHHHHHHHHHHHHHHHHHHTT-

Radius of gyration: 64.83 Å; Cα contacts (8 Å, |Δi|>4): 102; chains: 1; bounding box: 142×43×174 Å

Mean predicted aligned error: 19.72 Å

Sequence (260 aa):
MVQIIAGSFHEEVMTLLLDCRGDDVMITDGVVKAVAGNSWSGSRVMKVLLDRRGDDIKITDEVVEAAAGNSWAAKELDCLFRSFWDVDSDPQAIASPSDLSETKREQDSLKSLSAEEKKRKNIESAIEQQRSAERRKEINIAKMAEDIELANRKRAVNLQLALQQKEEAAKSRAERMQKVKDQEETAAQTRIEGAQKIKMQEEAAGQAKRERTSKAEAFQMAAEEQKRIRQQRQELIRAVADQRRKEKRERHLEMIANYF

Solvent-accessible surface area (backbone atoms only — not comparable to full-atom values): 14339 Å² total; per-residue (Å²): 113,68,38,61,47,41,47,72,52,53,46,70,60,55,50,50,51,47,70,76,45,47,84,78,60,80,75,45,69,67,29,55,28,26,18,34,47,18,61,88,38,14,50,60,37,48,47,56,44,44,78,77,40,43,91,69,59,75,88,44,72,68,32,54,50,30,19,61,71,17,84,77,31,24,69,58,39,51,52,48,48,53,74,75,44,83,65,91,66,67,86,74,78,76,66,70,96,77,70,84,73,59,66,61,56,58,62,56,62,65,72,70,66,51,76,63,58,56,50,49,53,55,51,51,52,51,52,50,53,50,52,52,54,49,53,51,52,52,51,52,52,51,52,54,51,51,54,51,50,50,51,49,51,54,51,50,52,53,52,50,52,53,49,50,53,52,51,52,52,48,51,55,50,50,54,52,54,49,54,50,50,56,49,51,52,53,51,48,50,51,51,51,54,51,51,51,53,51,52,54,50,52,51,51,53,51,50,55,50,53,52,52,50,53,53,51,51,53,50,50,52,52,52,50,49,52,50,51,54,51,49,53,51,51,51,52,52,50,52,54,52,52,48,53,51,48,56,50,49,50,53,49,50,54,54,54,63,75,74,113